Protein AF-A0A356X5P2-F1 (afdb_monomer)

Secondary structure (DSSP, 8-state):
-HHHHHHHHHHHHHHHH--GGGS-HHHHHTT-PPPPPPHHHHHHHHHHHHHHHH----HHHHHHHHHHH-HHHHHHHHS---TT---SS-TT---SS----PPPPSS----S-----------TT-EEEEEEE-GGGSTTSS-EEEEEEE----SS-SEEEEEEEETTEEEEEEEETT-SSEEEEEESS-EE-EEE-----EEEEEE-BSSTT-SEEEETTEEEE-EEEEEEE--TTSPPEEEEEEE-SS-EEEEE--TTS-SPPEEEEEEEGGGS---HHHHHHHHTT--SHHHHHHHHTT--SS-EEE-

Radius of gyration: 23.92 Å; Cα contacts (8 Å, |Δi|>4): 454; chains: 1; bounding box: 67×35×61 Å

Foldseek 3Di:
DVLLVVVLVVVVVVLVPDDPVRDDVVCVVVVHGDDRDHSVVLVVVVLVVQCVQAVDDCALLLLLVCLVVNPVVCCVPPVDDDPPDQDPQGPPDDDPDDDPDDDDDPDDDHDPANPDNDDDDDDPFAWWDKDKDQLVPDPNSHIDIDIGGTDDQDVVGQWDWDWDDDVLFTWTDTDGVSASFHPFTDDPADGKYKIRPSDNFKDKDWWDAPDPVSQWTDDPNDTDGKDKDWDFADDVPDDTDTDIWIADPQGTKDWDAHPVNDDDIIIIGMRGQSPDDADLSQLRVLRRNDNDVVSNVVSCVRGRDDDIDMD

pLDDT: mean 89.68, std 9.43, range [49.09, 98.56]

Solvent-accessible surface area (backbone atoms only — not comparable to full-atom values): 18970 Å² total; per-residue (Å²): 110,69,67,44,50,52,47,21,50,54,54,36,51,56,58,72,71,53,50,84,87,67,51,59,65,64,38,64,76,68,72,50,74,94,70,82,55,49,54,65,58,35,54,50,50,50,50,49,49,16,47,74,61,37,63,66,75,56,63,72,50,50,46,23,42,30,72,73,64,33,62,71,48,45,53,65,72,72,68,63,75,62,91,86,66,78,56,96,71,51,92,83,66,83,72,96,66,84,81,90,74,80,84,74,75,98,64,82,84,75,70,95,74,55,92,64,73,71,83,84,80,84,76,80,78,65,54,56,49,71,51,74,42,59,18,93,79,37,96,83,56,50,66,48,77,51,63,49,71,39,65,80,90,51,87,72,60,67,68,43,78,50,73,50,78,54,97,89,35,52,27,40,33,29,20,43,88,70,51,91,37,47,70,33,36,35,41,96,67,40,67,43,30,60,34,76,62,67,56,85,52,53,47,79,42,84,52,48,55,80,53,95,82,55,53,30,33,63,53,92,96,38,77,42,74,44,48,79,45,79,43,83,45,82,43,92,96,55,72,69,45,78,45,75,46,37,30,52,97,62,25,52,48,47,81,46,72,47,96,81,77,68,75,79,78,42,34,33,23,44,30,43,59,77,77,51,88,65,43,43,67,55,16,30,48,33,58,45,58,33,68,53,70,68,46,43,59,61,17,53,71,38,51,65,58,44,64,60,46,76,82

Structure (mmCIF, N/CA/C/O backbone):
data_AF-A0A356X5P2-F1
#
_entry.id   AF-A0A356X5P2-F1
#
loop_
_atom_site.group_PDB
_atom_site.id
_atom_site.type_symbol
_atom_site.label_atom_id
_atom_site.label_alt_id
_atom_site.label_comp_id
_atom_site.label_asym_id
_atom_site.label_entity_id
_atom_site.label_seq_id
_atom_site.pdbx_PDB_ins_code
_atom_site.Cartn_x
_atom_site.Cartn_y
_atom_site.Cartn_z
_atom_site.occupancy
_atom_site.B_iso_or_equiv
_atom_site.auth_seq_id
_atom_site.auth_comp_id
_atom_site.auth_asym_id
_atom_site.auth_atom_id
_atom_site.pdbx_PDB_model_num
ATOM 1 N N . SER A 1 1 ? 1.356 14.851 11.787 1.00 64.50 1 SER A N 1
ATOM 2 C CA . SER A 1 1 ? 2.597 14.342 12.413 1.00 64.50 1 SER A CA 1
ATOM 3 C C . SER A 1 1 ? 2.388 13.834 13.841 1.00 64.50 1 SER A C 1
ATOM 5 O O . SER A 1 1 ? 2.900 12.768 14.148 1.00 64.50 1 SER A O 1
ATOM 7 N N . GLY A 1 2 ? 1.609 14.514 14.698 1.00 89.88 2 GLY A N 1
ATOM 8 C CA . GLY A 1 2 ? 1.522 14.190 16.136 1.00 89.88 2 GLY A CA 1
ATOM 9 C C . GLY A 1 2 ? 1.217 12.728 16.514 1.00 89.88 2 GLY A C 1
ATOM 10 O O . GLY A 1 2 ? 1.852 12.206 17.426 1.00 89.88 2 GLY A O 1
ATOM 11 N N . ILE A 1 3 ? 0.313 12.037 15.806 1.00 91.19 3 ILE A N 1
ATOM 12 C CA . ILE A 1 3 ? -0.002 10.624 16.100 1.00 91.19 3 ILE A CA 1
ATOM 13 C C . ILE A 1 3 ? 1.178 9.680 15.819 1.00 91.19 3 ILE A C 1
ATOM 15 O O . ILE A 1 3 ? 1.457 8.790 16.617 1.00 91.19 3 ILE A O 1
ATOM 19 N N . LEU A 1 4 ? 1.917 9.911 14.730 1.00 94.75 4 LEU A N 1
ATOM 20 C CA . LEU A 1 4 ? 3.093 9.115 14.372 1.00 94.75 4 LEU A CA 1
ATOM 21 C C . LEU A 1 4 ? 4.225 9.297 15.383 1.00 94.75 4 LEU A C 1
ATOM 23 O O . LEU A 1 4 ? 4.885 8.333 15.767 1.00 94.75 4 LEU A O 1
ATOM 27 N N . GLU A 1 5 ? 4.433 10.532 15.840 1.00 96.44 5 GLU A N 1
ATOM 28 C CA . GLU A 1 5 ? 5.414 10.833 16.881 1.00 96.44 5 GLU A CA 1
ATOM 29 C C . GLU A 1 5 ? 5.038 10.177 18.212 1.00 96.44 5 GLU A C 1
ATOM 31 O O . GLU A 1 5 ? 5.901 9.612 18.880 1.00 96.44 5 GLU A O 1
ATOM 36 N N . ALA A 1 6 ? 3.760 10.228 18.602 1.00 95.69 6 ALA A N 1
ATOM 37 C CA . ALA A 1 6 ? 3.276 9.598 19.828 1.00 95.69 6 ALA A CA 1
ATOM 38 C C . ALA A 1 6 ? 3.421 8.069 19.782 1.00 95.69 6 ALA A C 1
ATOM 40 O O . ALA A 1 6 ? 3.929 7.478 20.734 1.00 95.69 6 ALA A O 1
ATOM 41 N N . TYR A 1 7 ? 3.056 7.445 18.659 1.00 95.75 7 TYR A N 1
ATOM 42 C CA . TYR A 1 7 ? 3.242 6.011 18.438 1.00 95.75 7 TYR A CA 1
ATOM 43 C C . TYR A 1 7 ? 4.717 5.613 18.534 1.00 95.75 7 TYR A C 1
ATOM 45 O O . TYR A 1 7 ? 5.076 4.726 19.305 1.00 95.75 7 TYR A O 1
ATOM 53 N N . SER A 1 8 ? 5.586 6.345 17.829 1.00 97.62 8 SER A N 1
ATOM 54 C CA . SER A 1 8 ? 7.037 6.129 17.853 1.00 97.62 8 SER A CA 1
ATOM 55 C C . SER A 1 8 ? 7.605 6.243 19.268 1.00 97.62 8 SER A C 1
ATOM 57 O O . SER A 1 8 ? 8.398 5.405 19.684 1.00 97.62 8 SER A O 1
ATOM 59 N N . LYS A 1 9 ? 7.166 7.238 20.052 1.00 98.06 9 LYS A N 1
ATOM 60 C CA . LYS A 1 9 ? 7.560 7.384 21.464 1.00 98.06 9 LYS A CA 1
ATOM 61 C C . LYS A 1 9 ? 7.127 6.188 22.311 1.00 98.06 9 LYS A C 1
ATOM 63 O O . LYS A 1 9 ? 7.921 5.733 23.124 1.00 98.06 9 LYS A O 1
ATOM 68 N N . GLY A 1 10 ? 5.912 5.674 22.115 1.00 97.44 10 GLY A N 1
ATOM 69 C CA . GLY A 1 10 ? 5.426 4.485 22.820 1.00 97.44 10 GLY A CA 1
ATOM 70 C C . GLY A 1 10 ? 6.268 3.244 22.519 1.00 97.44 10 GLY A C 1
ATOM 71 O O . GLY A 1 10 ? 6.748 2.591 23.443 1.00 97.44 10 GLY A O 1
ATOM 72 N N . VAL A 1 11 ? 6.528 2.976 21.234 1.00 97.25 11 VAL A N 1
ATOM 73 C CA . VAL A 1 11 ? 7.393 1.862 20.803 1.00 97.25 11 VAL A CA 1
ATOM 74 C C . VAL A 1 11 ? 8.804 2.019 21.378 1.00 97.25 11 VAL A C 1
ATOM 76 O O . VAL A 1 11 ? 9.354 1.077 21.943 1.00 97.25 11 VAL A O 1
ATOM 79 N N . ASN A 1 12 ? 9.374 3.224 21.306 1.00 98.19 12 ASN A N 1
ATOM 80 C CA . ASN A 1 12 ? 10.719 3.499 21.813 1.00 98.19 12 ASN A CA 1
ATOM 81 C C . ASN A 1 12 ? 10.823 3.429 23.337 1.00 98.19 12 ASN A C 1
ATOM 83 O O . ASN A 1 12 ? 11.876 3.047 23.842 1.00 98.19 12 ASN A O 1
ATOM 87 N N . SER A 1 13 ? 9.751 3.753 24.068 1.00 98.31 13 SER A N 1
ATOM 88 C CA . SER A 1 13 ? 9.691 3.537 25.516 1.00 98.31 13 SER A CA 1
ATOM 89 C C . SER A 1 13 ? 9.878 2.056 25.826 1.00 98.31 13 SER A C 1
ATOM 91 O O . SER A 1 13 ? 10.777 1.708 26.584 1.00 98.31 13 SER A O 1
ATOM 93 N N . TYR A 1 14 ? 9.115 1.185 25.157 1.00 96.88 14 TYR A N 1
ATOM 94 C CA . TYR A 1 14 ? 9.246 -0.260 25.328 1.00 96.88 14 TYR A CA 1
ATOM 95 C C . TYR A 1 14 ? 10.639 -0.767 24.934 1.00 96.88 14 TYR A C 1
ATOM 97 O O . TYR A 1 14 ? 11.265 -1.485 25.704 1.00 96.88 14 TYR A O 1
ATOM 105 N N . ILE A 1 15 ? 11.173 -0.338 23.783 1.00 96.88 15 ILE A N 1
ATOM 106 C CA . ILE A 1 15 ? 12.533 -0.710 23.354 1.00 96.88 15 ILE A CA 1
ATOM 107 C C . ILE A 1 15 ? 13.579 -0.319 24.409 1.00 96.88 15 ILE A C 1
ATOM 109 O O . ILE A 1 15 ? 14.497 -1.095 24.668 1.00 96.88 15 ILE A O 1
ATOM 113 N N . SER A 1 16 ? 13.442 0.853 25.037 1.00 96.81 16 SER A N 1
ATOM 114 C CA . SER A 1 16 ? 14.398 1.343 26.039 1.00 96.81 16 SER A CA 1
ATOM 115 C C . SER A 1 16 ? 14.394 0.556 27.354 1.00 96.81 16 SER A C 1
ATOM 117 O O . SER A 1 16 ? 15.368 0.617 28.103 1.00 96.81 16 SER A O 1
ATOM 119 N N . GLU A 1 17 ? 13.322 -0.191 27.628 1.00 96.75 17 GLU A N 1
ATOM 120 C CA . GLU A 1 17 ? 13.186 -1.044 28.813 1.00 96.75 17 GLU A CA 1
ATOM 121 C C . GLU A 1 17 ? 13.803 -2.437 28.607 1.00 96.75 17 GLU A C 1
ATOM 123 O O . GLU A 1 17 ? 14.059 -3.144 29.583 1.00 96.75 17 GLU A O 1
ATOM 128 N N . LEU A 1 18 ? 14.070 -2.838 27.358 1.00 96.38 18 LEU A N 1
ATOM 129 C CA . LEU A 1 18 ? 14.581 -4.167 27.032 1.00 96.38 18 LEU A CA 1
ATOM 130 C C . LEU A 1 18 ? 16.075 -4.303 27.346 1.00 96.38 18 LEU A C 1
ATOM 132 O O . LEU A 1 18 ? 16.915 -3.562 26.827 1.00 96.38 18 LEU A O 1
ATOM 136 N N . SER A 1 19 ? 16.432 -5.343 28.098 1.00 95.56 19 SER A N 1
ATOM 137 C CA . SER A 1 19 ? 17.803 -5.850 28.128 1.00 95.56 19 SER A CA 1
ATOM 138 C C . SER A 1 19 ? 18.042 -6.842 26.982 1.00 95.56 19 SER A C 1
ATOM 140 O O . SER A 1 19 ? 17.104 -7.396 26.411 1.00 95.56 19 SER A O 1
ATOM 142 N N . VAL A 1 20 ? 19.308 -7.150 26.674 1.00 93.19 20 VAL A N 1
ATOM 143 C CA . VAL A 1 20 ? 19.662 -8.180 25.669 1.00 93.19 20 VAL A CA 1
ATOM 144 C C . VAL A 1 20 ? 19.018 -9.540 25.990 1.00 93.19 20 VAL A C 1
ATOM 146 O O . VAL A 1 20 ? 18.674 -10.306 25.088 1.00 93.19 20 VAL A O 1
ATOM 149 N N . GLY A 1 21 ? 18.815 -9.841 27.279 1.00 95.31 21 GLY A N 1
ATOM 150 C CA . GLY A 1 21 ? 18.115 -11.045 27.725 1.00 95.31 21 GLY A CA 1
ATOM 151 C C . GLY A 1 21 ? 16.646 -11.084 27.292 1.00 95.31 21 GLY A C 1
ATOM 152 O O . GLY A 1 21 ? 16.148 -12.164 26.969 1.00 95.31 21 GLY A O 1
ATOM 153 N N . ASP A 1 22 ? 16.002 -9.922 27.187 1.00 96.38 22 ASP A N 1
ATOM 154 C CA . ASP A 1 22 ? 14.576 -9.760 26.878 1.00 96.38 22 ASP A CA 1
ATOM 155 C C . ASP A 1 22 ? 14.286 -9.708 25.375 1.00 96.38 22 ASP A C 1
ATOM 157 O O . ASP A 1 22 ? 13.130 -9.788 24.963 1.00 96.38 22 ASP A O 1
ATOM 161 N N . TYR A 1 23 ? 15.317 -9.596 24.531 1.00 95.62 23 TYR A N 1
ATOM 162 C CA . TYR A 1 23 ? 15.115 -9.524 23.087 1.00 95.62 23 TYR A CA 1
ATOM 163 C C . TYR A 1 23 ? 14.409 -10.783 22.554 1.00 95.62 23 TYR A C 1
ATOM 165 O O . TYR A 1 23 ? 14.780 -11.903 22.947 1.00 95.62 23 TYR A O 1
ATOM 173 N N . PRO A 1 24 ? 13.442 -10.625 21.625 1.00 92.31 24 PRO A N 1
ATOM 174 C CA . PRO A 1 24 ? 12.895 -11.745 20.870 1.00 92.31 24 PRO A CA 1
ATOM 175 C C . PRO A 1 24 ? 14.005 -12.567 20.208 1.00 92.31 24 PRO A C 1
ATOM 177 O O . PRO A 1 24 ? 15.094 -12.061 19.914 1.00 92.31 24 PRO A O 1
ATOM 180 N N . VAL A 1 25 ? 13.749 -13.859 20.006 1.00 93.50 25 VAL A N 1
ATOM 181 C CA . VAL A 1 25 ? 14.775 -14.809 19.555 1.00 93.50 25 VAL A CA 1
ATOM 182 C C . VAL A 1 25 ? 15.348 -14.434 18.187 1.00 93.50 25 VAL A C 1
ATOM 184 O O . VAL A 1 25 ? 16.532 -14.638 17.942 1.00 93.50 25 VAL A O 1
ATOM 187 N N . GLU A 1 26 ? 14.545 -13.806 17.334 1.00 92.44 26 GLU A N 1
ATOM 188 C CA . GLU A 1 26 ? 14.916 -13.330 16.006 1.00 92.44 26 GLU A CA 1
ATOM 189 C C . GLU A 1 26 ? 16.068 -12.321 16.076 1.00 92.44 26 GLU A C 1
ATOM 191 O O . GLU A 1 26 ? 17.043 -12.466 15.344 1.00 92.44 26 GLU A O 1
ATOM 196 N N . TYR A 1 27 ? 16.021 -11.362 17.009 1.00 94.62 27 TYR A N 1
ATOM 197 C CA . TYR A 1 27 ? 17.100 -10.385 17.217 1.00 94.62 27 TYR A CA 1
ATOM 198 C C . TYR A 1 27 ? 18.399 -11.058 17.673 1.00 94.62 27 TYR A C 1
ATOM 200 O O . TYR A 1 27 ? 19.487 -10.680 17.244 1.00 94.62 27 TYR A O 1
ATOM 208 N N . LYS A 1 28 ? 18.287 -12.098 18.507 1.00 93.88 28 LYS A N 1
ATOM 209 C CA . LYS A 1 28 ? 19.436 -12.869 19.003 1.00 93.88 28 LYS A CA 1
ATOM 210 C C . LYS A 1 28 ? 20.070 -13.721 17.901 1.00 93.88 28 LYS A C 1
ATOM 212 O O . LYS A 1 28 ? 21.289 -13.767 17.806 1.00 93.88 28 LYS A O 1
ATOM 217 N N . ILE A 1 29 ? 19.258 -14.381 17.072 1.00 93.50 29 ILE A N 1
ATOM 218 C CA . ILE A 1 29 ? 19.726 -15.217 15.953 1.00 93.50 29 ILE A CA 1
ATOM 219 C C . ILE A 1 29 ? 20.374 -14.359 14.869 1.00 93.50 29 ILE A C 1
ATOM 221 O O . ILE A 1 29 ? 21.429 -14.715 14.348 1.00 93.50 29 ILE A O 1
ATOM 225 N N . LEU A 1 30 ? 19.738 -13.239 14.525 1.00 91.94 30 LEU A N 1
ATOM 226 C CA . LEU A 1 30 ? 20.225 -12.326 13.498 1.00 91.94 30 LEU A CA 1
ATOM 227 C C . LEU A 1 30 ? 21.384 -11.452 13.986 1.00 91.94 30 LEU A C 1
ATOM 229 O O . LEU A 1 30 ? 21.954 -10.732 13.171 1.00 91.94 30 LEU A O 1
ATOM 233 N N . ASP A 1 31 ? 21.727 -11.515 15.278 1.00 92.00 31 ASP A N 1
ATOM 234 C CA . ASP A 1 31 ? 22.761 -10.696 15.911 1.00 92.00 31 ASP A CA 1
ATOM 235 C C . ASP A 1 31 ? 22.562 -9.208 15.578 1.00 92.00 31 ASP A C 1
ATOM 237 O O . ASP A 1 31 ? 23.403 -8.537 14.971 1.00 92.00 31 ASP A O 1
ATOM 241 N N . ILE A 1 32 ? 21.358 -8.725 15.887 1.00 92.81 32 ILE A N 1
ATOM 242 C CA . ILE A 1 32 ? 20.943 -7.330 15.738 1.00 92.81 32 ILE A CA 1
ATOM 243 C C . ILE A 1 32 ? 20.243 -6.865 17.012 1.00 92.81 32 ILE A C 1
ATOM 245 O O . ILE A 1 32 ? 19.631 -7.646 17.740 1.00 92.81 32 ILE A O 1
ATOM 249 N N . THR A 1 33 ? 20.296 -5.564 17.269 1.00 94.12 33 THR A N 1
ATOM 250 C CA . THR A 1 33 ? 19.556 -4.928 18.362 1.00 94.12 33 THR A CA 1
ATOM 251 C C . THR A 1 33 ? 18.320 -4.217 17.811 1.00 94.12 33 THR A C 1
ATOM 253 O O . THR A 1 33 ? 18.410 -3.661 16.713 1.00 94.12 33 THR A O 1
ATOM 256 N N . PRO A 1 34 ? 17.193 -4.168 18.546 1.00 95.12 34 PRO A N 1
ATOM 257 C CA . PRO A 1 34 ? 16.050 -3.349 18.161 1.00 95.12 34 PRO A CA 1
ATOM 258 C C . PRO A 1 34 ? 16.470 -1.895 17.940 1.00 95.12 34 PRO A C 1
ATOM 260 O O . PRO A 1 34 ? 17.039 -1.253 18.823 1.00 95.12 34 PRO A O 1
ATOM 263 N N . GLU A 1 35 ? 16.221 -1.386 16.740 1.00 94.94 35 GLU A N 1
ATOM 264 C CA . GLU A 1 35 ? 16.484 0.007 16.391 1.00 94.94 35 GLU A CA 1
ATOM 265 C C . GLU A 1 35 ? 15.323 0.913 16.829 1.00 94.94 35 GLU A C 1
ATOM 267 O O . GLU A 1 35 ? 14.173 0.463 16.843 1.00 94.94 35 GLU A O 1
ATOM 272 N N . PRO A 1 36 ? 15.575 2.202 17.133 1.00 96.44 36 PRO A N 1
ATOM 273 C CA . PRO A 1 36 ? 14.505 3.145 17.428 1.00 96.44 36 PRO A CA 1
ATOM 274 C C . PRO A 1 36 ? 13.458 3.182 16.310 1.00 96.44 36 PRO A C 1
ATOM 276 O O . PRO A 1 36 ? 13.786 3.290 15.127 1.00 96.44 36 PRO A O 1
ATOM 279 N N . TRP A 1 37 ? 12.182 3.114 16.673 1.00 97.38 37 TRP A N 1
ATOM 280 C CA . TRP A 1 37 ? 11.075 3.317 15.755 1.00 97.38 37 TRP A CA 1
ATOM 281 C C . TRP A 1 37 ? 10.939 4.800 15.428 1.00 97.38 37 TRP A C 1
ATOM 283 O O . TRP A 1 37 ? 10.658 5.623 16.301 1.00 97.38 37 TRP A O 1
ATOM 293 N N . GLU A 1 38 ? 11.138 5.144 14.162 1.00 97.12 38 GLU A N 1
ATOM 294 C CA . GLU A 1 38 ? 10.954 6.497 13.646 1.00 97.12 38 GLU A CA 1
ATOM 295 C C . GLU A 1 38 ? 9.612 6.602 12.908 1.00 97.12 38 GLU A C 1
ATOM 297 O O . GLU A 1 38 ? 9.191 5.622 12.288 1.00 97.12 38 GLU A O 1
ATOM 302 N N . PRO A 1 39 ? 8.962 7.784 12.873 1.00 95.44 39 PRO A N 1
ATOM 303 C CA . PRO A 1 39 ? 7.707 7.992 12.142 1.00 95.44 39 PRO A CA 1
ATOM 304 C C . PRO A 1 39 ? 7.712 7.476 10.697 1.00 95.44 39 PRO A C 1
ATOM 306 O O . PRO A 1 39 ? 6.696 6.982 10.209 1.00 95.44 39 PRO A O 1
ATOM 309 N N . ILE A 1 40 ? 8.860 7.553 10.017 1.00 94.44 40 ILE A N 1
ATOM 310 C CA . ILE A 1 40 ? 9.018 7.080 8.639 1.00 94.44 40 ILE A CA 1
ATOM 311 C C . ILE A 1 40 ? 8.815 5.562 8.502 1.00 94.44 40 ILE A C 1
ATOM 313 O O . ILE A 1 40 ? 8.335 5.103 7.471 1.00 94.44 40 ILE A O 1
ATOM 317 N N . LYS A 1 41 ? 9.084 4.770 9.548 1.00 95.31 41 LYS A N 1
ATOM 318 C CA . LYS A 1 41 ? 8.917 3.307 9.517 1.00 95.31 41 LYS A CA 1
ATOM 319 C C . LYS A 1 41 ? 7.450 2.893 9.453 1.00 95.31 41 LYS A C 1
ATOM 321 O O . LYS A 1 41 ? 7.124 1.901 8.808 1.00 95.31 41 LYS A O 1
ATOM 326 N N . THR A 1 42 ? 6.549 3.702 10.013 1.00 94.25 42 THR A N 1
ATOM 327 C CA . THR A 1 42 ? 5.104 3.542 9.793 1.00 94.25 42 THR A CA 1
ATOM 328 C C . THR A 1 42 ? 4.722 3.824 8.337 1.00 94.25 42 THR A C 1
ATOM 330 O O . THR A 1 42 ? 3.888 3.118 7.777 1.00 94.25 42 THR A O 1
ATOM 333 N N . ALA A 1 43 ? 5.345 4.808 7.682 1.00 90.69 43 ALA A N 1
ATOM 334 C CA . ALA A 1 43 ? 5.100 5.053 6.259 1.00 90.69 43 ALA A CA 1
ATOM 335 C C . ALA A 1 43 ? 5.635 3.901 5.386 1.00 90.69 43 ALA A C 1
ATOM 337 O O . ALA A 1 43 ? 4.953 3.457 4.463 1.00 90.69 43 ALA A O 1
ATOM 338 N N . TYR A 1 44 ? 6.812 3.356 5.714 1.00 92.31 44 TYR A N 1
ATOM 339 C CA . TYR A 1 44 ? 7.354 2.172 5.039 1.00 92.31 44 TYR A CA 1
ATOM 340 C C . TYR A 1 44 ? 6.469 0.938 5.205 1.00 92.31 44 TYR A C 1
ATOM 342 O O . TYR A 1 44 ? 6.306 0.187 4.246 1.00 92.31 44 TYR A O 1
ATOM 350 N N . LEU A 1 45 ? 5.844 0.750 6.371 1.00 91.56 45 LEU A N 1
ATOM 351 C CA . LEU A 1 45 ? 4.860 -0.313 6.575 1.00 91.56 45 LEU A CA 1
ATOM 352 C C . LEU A 1 45 ? 3.704 -0.210 5.570 1.00 91.56 45 LEU A C 1
ATOM 354 O O . LEU A 1 45 ? 3.349 -1.209 4.947 1.00 91.56 45 LEU A O 1
ATOM 358 N N . LEU A 1 46 ? 3.144 0.986 5.373 1.00 88.38 46 LEU A N 1
ATOM 359 C CA . LEU A 1 46 ? 2.047 1.195 4.423 1.00 88.38 46 LEU A CA 1
ATOM 360 C C . LEU A 1 46 ? 2.499 0.997 2.971 1.00 88.38 46 LEU A C 1
ATOM 362 O O . LEU A 1 46 ? 1.789 0.368 2.192 1.00 88.38 46 LEU A O 1
ATOM 366 N N . LYS A 1 47 ? 3.724 1.404 2.618 1.00 91.12 47 LYS A N 1
ATOM 367 C CA . LYS A 1 47 ? 4.303 1.069 1.306 1.00 91.12 47 LYS A CA 1
ATOM 368 C C . LYS A 1 47 ? 4.535 -0.433 1.134 1.00 91.12 47 LYS A C 1
ATOM 370 O O . LYS A 1 47 ? 4.314 -0.968 0.049 1.00 91.12 47 LYS A O 1
ATOM 375 N N . ASN A 1 48 ? 4.906 -1.147 2.195 1.00 90.75 48 ASN A N 1
ATOM 376 C CA . ASN A 1 48 ? 4.994 -2.604 2.159 1.00 90.75 48 ASN A CA 1
ATOM 377 C C . ASN A 1 48 ? 3.609 -3.262 2.017 1.00 90.75 48 ASN A C 1
ATOM 379 O O . ASN A 1 48 ? 3.499 -4.272 1.325 1.00 90.75 48 ASN A O 1
ATOM 383 N N . MET A 1 49 ? 2.550 -2.680 2.589 1.00 90.31 49 MET A N 1
ATOM 384 C CA . MET A 1 49 ? 1.170 -3.106 2.325 1.00 90.31 49 MET A CA 1
ATOM 385 C C . MET A 1 49 ? 0.825 -2.948 0.836 1.00 90.31 49 MET A C 1
ATOM 387 O O . MET A 1 49 ? 0.323 -3.897 0.234 1.00 90.31 49 MET A O 1
ATOM 391 N N . THR A 1 50 ? 1.170 -1.817 0.207 1.00 91.75 50 THR A N 1
ATOM 392 C CA . THR A 1 50 ? 1.017 -1.650 -1.249 1.00 91.75 50 THR A CA 1
ATOM 393 C C . THR A 1 50 ? 1.803 -2.706 -2.021 1.00 91.75 50 THR A C 1
ATOM 395 O O . THR A 1 50 ? 1.253 -3.345 -2.912 1.00 91.75 50 THR A O 1
ATOM 398 N N . ARG A 1 51 ? 3.060 -2.970 -1.643 1.00 91.25 51 ARG A N 1
ATOM 399 C CA . ARG A 1 51 ? 3.874 -4.034 -2.252 1.00 91.25 51 ARG A CA 1
ATOM 400 C C . ARG A 1 51 ? 3.224 -5.405 -2.166 1.00 91.25 51 ARG A C 1
ATOM 402 O O . ARG A 1 51 ? 3.235 -6.149 -3.140 1.00 91.25 51 ARG A O 1
ATOM 409 N N . MET A 1 52 ? 2.655 -5.743 -1.017 1.00 88.00 52 MET A N 1
ATOM 410 C CA . MET A 1 52 ? 2.029 -7.042 -0.799 1.00 88.00 52 MET A CA 1
ATOM 411 C C . MET A 1 52 ? 0.751 -7.225 -1.629 1.00 88.00 52 MET A C 1
ATOM 413 O O . MET A 1 52 ? 0.499 -8.324 -2.122 1.00 88.00 52 MET A O 1
ATOM 417 N N . LEU A 1 53 ? -0.051 -6.167 -1.772 1.00 88.56 53 LEU A N 1
ATOM 418 C CA . LEU A 1 53 ? -1.405 -6.246 -2.332 1.00 88.56 53 LEU A CA 1
ATOM 419 C C . LEU A 1 53 ? -1.504 -5.822 -3.802 1.00 88.56 53 LEU A C 1
ATOM 421 O O . LEU A 1 53 ? -2.415 -6.273 -4.491 1.00 88.56 53 LEU A O 1
ATOM 425 N N . ALA A 1 54 ? -0.562 -5.003 -4.272 1.00 90.81 54 ALA A N 1
ATOM 426 C CA . ALA A 1 54 ? -0.518 -4.426 -5.615 1.00 90.81 54 ALA A CA 1
ATOM 427 C C . ALA A 1 54 ? 0.835 -4.643 -6.323 1.00 90.81 54 ALA A C 1
ATOM 429 O O . ALA A 1 54 ? 1.114 -4.000 -7.327 1.00 90.81 54 ALA A O 1
ATOM 430 N N . GLY A 1 55 ? 1.708 -5.507 -5.790 1.00 88.56 55 GLY A N 1
ATOM 431 C CA . GLY A 1 55 ? 3.013 -5.828 -6.385 1.00 88.56 55 GLY A CA 1
ATOM 432 C C . GLY A 1 55 ? 3.006 -7.028 -7.335 1.00 88.56 55 GLY A C 1
ATOM 433 O O . GLY A 1 55 ? 4.068 -7.549 -7.663 1.00 88.56 55 GLY A O 1
ATOM 434 N N . ARG A 1 56 ? 1.825 -7.534 -7.703 1.00 83.50 56 ARG A N 1
ATOM 435 C CA . ARG A 1 56 ? 1.662 -8.679 -8.607 1.00 83.50 56 ARG A CA 1
ATOM 436 C C . ARG A 1 56 ? 1.308 -8.150 -9.986 1.00 83.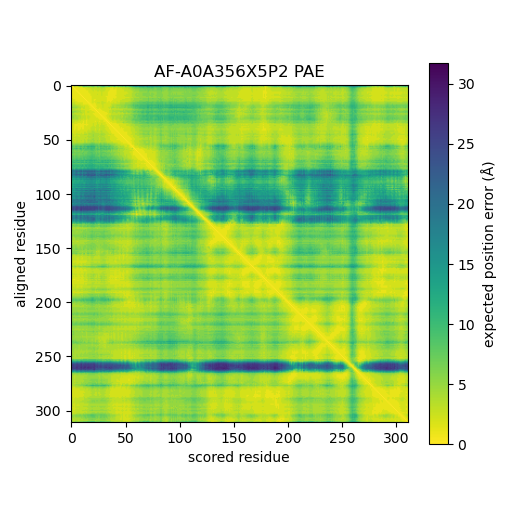50 56 ARG A C 1
ATOM 438 O O . ARG A 1 56 ? 0.407 -7.331 -10.082 1.00 83.50 56 ARG A O 1
ATOM 445 N N . HIS A 1 57 ? 1.970 -8.667 -11.009 1.00 83.56 57 HIS A N 1
ATOM 446 C CA . HIS A 1 57 ? 1.742 -8.293 -12.399 1.00 83.56 57 HIS A CA 1
ATOM 447 C C . HIS A 1 57 ? 1.802 -9.540 -13.282 1.00 83.56 57 HIS A C 1
ATOM 449 O O . HIS A 1 57 ? 2.421 -10.546 -12.919 1.00 83.56 57 HIS A O 1
ATOM 455 N N . ASN A 1 58 ? 1.176 -9.472 -14.453 1.00 82.81 58 ASN A N 1
ATOM 456 C CA . ASN A 1 58 ? 1.256 -10.520 -15.468 1.00 82.81 58 ASN A CA 1
ATOM 457 C C . ASN A 1 58 ? 1.664 -9.959 -16.838 1.00 82.81 58 ASN A C 1
ATOM 459 O O . ASN A 1 58 ? 1.585 -10.693 -17.815 1.00 82.81 58 ASN A O 1
ATOM 463 N N . ASP A 1 59 ? 2.112 -8.708 -16.934 1.00 81.81 59 ASP A N 1
ATOM 464 C CA . ASP A 1 59 ? 2.225 -7.957 -18.194 1.00 81.81 59 ASP A CA 1
ATOM 465 C C . ASP A 1 59 ? 3.131 -8.645 -19.205 1.00 81.81 59 ASP A C 1
ATOM 467 O O . ASP A 1 59 ? 2.705 -8.947 -20.316 1.00 81.81 59 ASP A O 1
ATOM 471 N N . VAL A 1 60 ? 4.366 -8.968 -18.802 1.00 79.00 60 VAL A N 1
ATOM 472 C CA . VAL A 1 60 ? 5.347 -9.642 -19.667 1.00 79.00 60 VAL A CA 1
ATOM 473 C C . VAL A 1 60 ? 4.811 -11.001 -20.113 1.00 79.00 60 VAL A C 1
ATOM 475 O O . VAL A 1 60 ? 4.868 -11.358 -21.287 1.00 79.00 60 VAL A O 1
ATOM 478 N N . ARG A 1 61 ? 4.206 -11.751 -19.188 1.00 82.88 61 ARG A N 1
ATOM 479 C CA . ARG A 1 61 ? 3.639 -13.069 -19.479 1.00 82.88 61 ARG A CA 1
ATOM 480 C C . ARG A 1 61 ? 2.438 -12.990 -20.416 1.00 82.88 61 ARG A C 1
ATOM 482 O O . ARG A 1 61 ? 2.315 -13.815 -21.318 1.00 82.88 61 ARG A O 1
ATOM 489 N N . THR A 1 62 ? 1.559 -12.019 -20.202 1.00 84.94 62 THR A N 1
ATOM 490 C CA . THR A 1 62 ? 0.357 -11.784 -21.008 1.00 84.94 62 THR A CA 1
ATOM 491 C C . THR A 1 62 ? 0.758 -11.292 -22.392 1.00 84.94 62 THR A C 1
ATOM 493 O O . THR A 1 62 ? 0.234 -11.806 -23.371 1.00 84.94 62 THR A O 1
ATOM 496 N N . SER A 1 63 ? 1.765 -10.420 -22.493 1.00 84.19 63 SER A N 1
ATOM 497 C CA . SER A 1 63 ? 2.339 -9.953 -23.762 1.00 84.19 63 SER A CA 1
ATOM 498 C C . SER A 1 63 ? 2.945 -11.107 -24.568 1.00 84.19 63 SER A C 1
ATOM 500 O O . SER A 1 63 ? 2.617 -11.271 -25.741 1.00 84.19 63 SER A O 1
ATOM 502 N N . ASN A 1 64 ? 3.741 -11.979 -23.936 1.00 83.44 64 ASN A N 1
ATOM 503 C CA . ASN A 1 64 ? 4.296 -13.170 -24.593 1.00 83.44 64 ASN A CA 1
ATOM 504 C C . ASN A 1 64 ? 3.195 -14.157 -25.018 1.00 83.44 64 ASN A C 1
ATOM 506 O O . ASN A 1 64 ? 3.229 -14.701 -26.121 1.00 83.44 64 ASN A O 1
ATOM 510 N N . THR A 1 65 ? 2.190 -14.365 -24.160 1.00 86.62 65 THR A N 1
ATOM 511 C CA . THR A 1 65 ? 1.027 -15.222 -24.454 1.00 86.62 65 THR A CA 1
ATOM 512 C C . THR A 1 65 ? 0.236 -14.675 -25.641 1.00 86.62 65 THR A C 1
ATOM 514 O O . THR A 1 65 ? -0.113 -15.432 -26.544 1.00 86.62 65 THR A O 1
ATOM 517 N N . MET A 1 66 ? -0.007 -13.364 -25.671 1.00 87.06 66 MET A N 1
ATOM 518 C CA . MET A 1 66 ? -0.708 -12.674 -26.749 1.00 87.06 66 MET A CA 1
ATOM 519 C C . MET A 1 66 ? 0.065 -12.752 -28.064 1.00 87.06 66 MET A C 1
ATOM 521 O O . MET A 1 66 ? -0.529 -13.044 -29.097 1.00 87.06 66 MET A O 1
ATOM 525 N N . GLN A 1 67 ? 1.387 -12.559 -28.041 1.00 85.19 67 GLN A N 1
ATOM 526 C CA . GLN A 1 67 ? 2.209 -12.676 -29.246 1.00 85.19 67 GLN A CA 1
ATOM 527 C C . GLN A 1 67 ? 2.192 -14.098 -29.820 1.00 85.19 67 GLN A C 1
ATOM 529 O O . GLN A 1 67 ? 2.180 -14.265 -31.039 1.00 85.19 67 GLN A O 1
ATOM 534 N N . TYR A 1 68 ? 2.187 -15.123 -28.964 1.00 86.75 68 TYR A N 1
ATOM 535 C CA . TYR A 1 68 ? 2.214 -16.514 -29.412 1.00 86.75 68 TYR A CA 1
ATOM 536 C C . TYR A 1 68 ? 0.841 -17.045 -29.848 1.00 86.75 68 TYR A C 1
ATOM 538 O O . TYR A 1 68 ? 0.736 -17.708 -30.879 1.00 86.75 68 TYR A O 1
ATOM 546 N N . PHE A 1 69 ? -0.215 -16.783 -29.069 1.00 88.50 69 PHE A N 1
ATOM 547 C CA . PHE A 1 69 ? -1.556 -17.336 -29.307 1.00 88.50 69 PHE A CA 1
ATOM 548 C C . PHE A 1 69 ? -2.517 -16.381 -30.026 1.00 88.50 69 PHE A C 1
ATOM 550 O O . PHE A 1 69 ? -3.568 -16.825 -30.491 1.00 88.50 69 PHE A O 1
ATOM 557 N N . GLY A 1 70 ? -2.165 -15.101 -30.144 1.00 88.56 70 GLY A N 1
ATOM 558 C CA . GLY A 1 70 ? -3.007 -14.052 -30.712 1.00 88.56 70 GLY A CA 1
ATOM 559 C C . GLY A 1 70 ? -3.946 -13.398 -29.694 1.00 88.56 70 GLY A C 1
ATOM 560 O O . GLY A 1 70 ? -4.247 -13.948 -28.633 1.00 88.56 70 GLY A O 1
ATOM 561 N N . GLU A 1 71 ? -4.436 -12.212 -30.052 1.00 87.31 71 GLU A N 1
ATOM 562 C CA . GLU A 1 71 ? -5.365 -11.399 -29.252 1.00 87.31 71 GLU A CA 1
ATOM 563 C C . GLU A 1 71 ? -6.669 -12.147 -28.928 1.00 87.31 71 GLU A C 1
ATOM 565 O O . GLU A 1 71 ? -7.083 -12.191 -27.770 1.00 87.31 71 GLU A O 1
ATOM 570 N N . ASP A 1 72 ? -7.247 -12.852 -29.910 1.00 89.69 72 ASP A N 1
ATOM 571 C CA . ASP A 1 72 ? -8.469 -13.655 -29.742 1.00 89.69 72 ASP A CA 1
ATOM 572 C C . ASP A 1 72 ? -8.363 -14.685 -28.605 1.00 89.69 72 ASP A C 1
ATOM 574 O O . ASP A 1 72 ? -9.356 -15.012 -27.948 1.00 89.69 72 ASP A O 1
ATOM 578 N N . PHE A 1 73 ? -7.166 -15.238 -28.371 1.00 89.81 73 PHE A N 1
ATOM 579 C CA . PHE A 1 73 ? -6.943 -16.185 -27.283 1.00 89.81 73 PHE A CA 1
ATOM 580 C C . PHE A 1 73 ? -7.024 -15.489 -25.924 1.00 89.81 73 PHE A C 1
ATOM 582 O O . PHE A 1 73 ? -7.691 -15.991 -25.016 1.00 89.81 73 PHE A O 1
ATOM 589 N N . VAL A 1 74 ? -6.368 -14.336 -25.786 1.00 87.81 74 VAL A N 1
ATOM 590 C CA . VAL A 1 74 ? -6.377 -13.556 -24.544 1.00 87.81 74 VAL A CA 1
ATOM 591 C C . VAL A 1 74 ? -7.796 -13.084 -24.244 1.00 87.81 74 VAL A C 1
ATOM 593 O O . VAL A 1 74 ? -8.303 -13.368 -23.162 1.00 87.81 74 VAL A O 1
ATOM 596 N N . GLU A 1 75 ? -8.489 -12.503 -25.221 1.00 86.19 75 GLU A N 1
ATOM 597 C CA . GLU A 1 75 ? -9.876 -12.056 -25.057 1.00 86.19 75 GLU A CA 1
ATOM 598 C C . GLU A 1 75 ? -10.794 -13.216 -24.635 1.00 86.19 75 GLU A C 1
ATOM 600 O O . GLU A 1 75 ? -11.579 -13.137 -23.693 1.00 86.19 75 GLU A O 1
ATOM 605 N N . LYS A 1 76 ? -10.649 -14.388 -25.255 1.00 86.62 76 LYS A N 1
ATOM 606 C CA . LYS A 1 76 ? -11.508 -15.527 -24.922 1.00 86.62 76 LYS A CA 1
ATOM 607 C C . LYS A 1 76 ? -11.307 -16.069 -23.502 1.00 86.62 76 LYS A C 1
ATOM 609 O O . LYS A 1 76 ? -12.279 -16.545 -22.904 1.00 86.62 76 LYS A O 1
ATOM 614 N N . TYR A 1 77 ? -10.073 -16.083 -22.995 1.00 85.06 77 TYR A N 1
ATOM 615 C CA . TYR A 1 77 ? -9.728 -16.800 -21.759 1.00 85.06 77 TYR A CA 1
ATOM 616 C C . TYR A 1 77 ? -9.405 -15.900 -20.561 1.00 85.06 77 TYR A C 1
ATOM 618 O O . TYR A 1 77 ? -9.506 -16.378 -19.434 1.00 85.06 77 TYR A O 1
ATOM 626 N N . PHE A 1 78 ? -9.054 -14.631 -20.776 1.00 82.38 78 PHE A N 1
ATOM 627 C CA . PHE A 1 78 ? -8.612 -13.715 -19.718 1.00 82.38 78 PHE A CA 1
ATOM 628 C C . PHE A 1 78 ? -9.662 -12.652 -19.386 1.00 82.38 78 PHE A C 1
ATOM 630 O O . PHE A 1 78 ? -9.750 -12.244 -18.231 1.00 82.38 78 PHE A O 1
ATOM 637 N N . THR A 1 79 ? -10.492 -12.234 -20.348 1.00 78.12 79 THR A N 1
ATOM 638 C CA . THR A 1 79 ? -11.491 -11.168 -20.130 1.00 78.12 79 THR A CA 1
ATOM 639 C C . THR A 1 79 ? -12.907 -11.703 -19.893 1.00 78.12 79 THR A C 1
ATOM 641 O O . THR A 1 79 ? -13.784 -10.972 -19.419 1.00 78.12 79 THR A O 1
ATOM 644 N N . ARG A 1 80 ? -13.160 -12.996 -20.156 1.00 75.31 80 ARG A N 1
ATOM 645 C CA . ARG A 1 80 ? -14.490 -13.597 -19.976 1.00 75.31 80 ARG A CA 1
ATOM 646 C C . ARG A 1 80 ? -14.913 -13.595 -18.504 1.00 75.31 80 ARG A C 1
ATOM 648 O O . ARG A 1 80 ? -14.409 -14.365 -17.687 1.00 75.31 80 ARG A O 1
ATOM 655 N N . LYS A 1 81 ? -15.943 -12.809 -18.191 1.00 71.75 81 LYS A N 1
ATOM 656 C CA . LYS A 1 81 ? -16.619 -12.842 -16.888 1.00 71.75 81 LYS A CA 1
ATOM 657 C C . LYS A 1 81 ? -17.488 -14.107 -16.767 1.00 71.75 81 LYS A C 1
ATOM 659 O O . LYS A 1 81 ? -18.221 -14.422 -17.709 1.00 71.75 81 LYS A O 1
ATOM 664 N N . PRO A 1 82 ? -17.433 -14.845 -15.642 1.00 74.31 82 PRO A N 1
ATOM 665 C CA . PRO A 1 82 ? -18.324 -15.980 -15.415 1.00 74.31 82 PRO A CA 1
ATOM 666 C C . PRO A 1 82 ? -19.797 -15.549 -15.430 1.00 74.31 82 PRO A C 1
ATOM 668 O O . PRO A 1 82 ? -20.144 -14.531 -14.843 1.00 74.31 82 PRO A O 1
ATOM 671 N N . GLU A 1 83 ? -20.672 -16.354 -16.037 1.00 76.88 83 GLU A N 1
ATOM 672 C CA . GLU A 1 83 ? -22.113 -16.048 -16.167 1.00 76.88 83 GLU A CA 1
ATOM 673 C C . GLU A 1 83 ? -22.844 -15.935 -14.819 1.00 76.88 83 GLU A C 1
ATOM 675 O O . GLU A 1 83 ? -23.871 -15.274 -14.728 1.00 76.88 83 GLU A O 1
ATOM 680 N N . LEU A 1 84 ? -22.312 -16.567 -13.769 1.00 79.25 84 LEU A N 1
ATOM 681 C CA . LEU A 1 84 ? -22.873 -16.535 -12.415 1.00 79.25 84 LEU A CA 1
ATOM 682 C C . LEU A 1 84 ? -22.354 -15.364 -11.563 1.00 79.25 84 LEU A C 1
ATOM 684 O O . LEU A 1 84 ? -22.694 -15.287 -10.385 1.00 79.25 84 LEU A O 1
ATOM 688 N N . ASN A 1 85 ? -21.505 -14.493 -12.115 1.00 77.75 85 ASN A N 1
ATOM 689 C CA . ASN A 1 85 ? -20.961 -13.356 -11.383 1.00 77.75 85 ASN A CA 1
ATOM 690 C C . ASN A 1 85 ? -21.874 -12.133 -11.563 1.00 77.75 85 ASN A C 1
ATOM 692 O O . ASN A 1 85 ? -21.907 -11.542 -12.642 1.00 77.75 85 ASN A O 1
ATOM 696 N N . ASP A 1 86 ? -22.616 -11.775 -10.514 1.00 78.69 86 ASP A N 1
ATOM 697 C CA . ASP A 1 86 ? -23.439 -10.563 -10.471 1.00 78.69 86 ASP A CA 1
ATOM 698 C C . ASP A 1 86 ? -22.631 -9.443 -9.788 1.00 78.69 86 ASP A C 1
ATOM 700 O O . ASP A 1 86 ? -22.316 -9.561 -8.598 1.00 78.69 86 ASP A O 1
ATOM 704 N N . PRO A 1 87 ? -22.197 -8.400 -10.519 1.00 80.31 87 PRO A N 1
ATOM 705 C CA . PRO A 1 87 ? -21.373 -7.345 -9.943 1.00 80.31 87 PRO A CA 1
ATOM 706 C C . PRO A 1 87 ? -22.149 -6.534 -8.897 1.00 80.31 87 PRO A C 1
ATOM 708 O O . PRO A 1 87 ? -23.354 -6.329 -9.011 1.00 80.31 87 PRO A O 1
ATOM 711 N N . ILE A 1 88 ? -21.426 -5.985 -7.912 1.00 77.31 88 ILE A N 1
ATOM 712 C CA . ILE A 1 88 ? -22.005 -5.130 -6.855 1.00 77.31 88 ILE A CA 1
ATOM 713 C C . ILE A 1 88 ? -22.786 -3.956 -7.456 1.00 77.31 88 ILE A C 1
ATOM 715 O O . ILE A 1 88 ? -23.862 -3.612 -6.968 1.00 77.31 88 ILE A O 1
ATOM 719 N N . ILE A 1 89 ? -22.242 -3.348 -8.514 1.00 81.75 89 ILE A N 1
ATOM 720 C CA . ILE A 1 89 ? -22.948 -2.363 -9.329 1.00 81.75 89 ILE A CA 1
ATOM 721 C C . ILE A 1 89 ? -23.566 -3.115 -10.510 1.00 81.75 89 ILE A C 1
ATOM 723 O O . ILE A 1 89 ? -22.816 -3.545 -11.393 1.00 81.75 89 ILE A O 1
ATOM 727 N N . PRO A 1 90 ? -24.902 -3.270 -10.558 1.00 83.75 90 PRO A N 1
ATOM 728 C CA . PRO A 1 90 ? -25.549 -4.020 -11.620 1.00 83.75 90 PRO A CA 1
ATOM 729 C C . PRO A 1 90 ? -25.267 -3.398 -12.996 1.00 83.75 90 PRO A C 1
ATOM 731 O O . PRO A 1 90 ? -25.248 -2.168 -13.105 1.00 83.75 90 PRO A O 1
ATOM 734 N N . PRO A 1 91 ? -25.161 -4.198 -14.076 1.00 82.00 91 PRO A N 1
ATOM 735 C CA . PRO A 1 91 ? -24.967 -3.684 -15.438 1.00 82.00 91 PRO A CA 1
ATOM 736 C C . PRO A 1 91 ? -26.085 -2.745 -15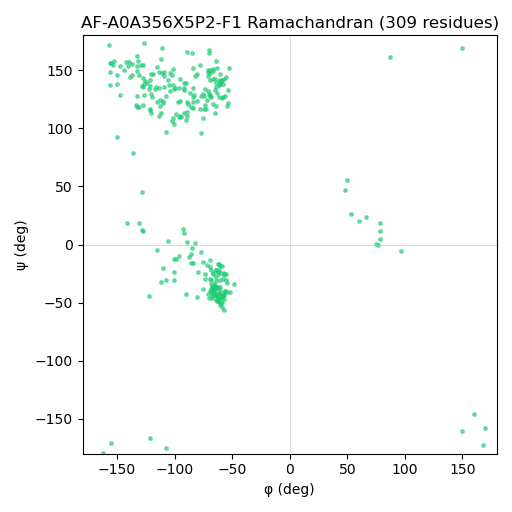.908 1.00 82.00 91 PRO A C 1
ATOM 738 O O . PRO A 1 91 ? -25.907 -1.988 -16.852 1.00 82.00 91 PRO A O 1
ATOM 741 N N . SER A 1 92 ? -27.244 -2.797 -15.249 1.00 86.81 92 SER A N 1
ATOM 742 C CA . SER A 1 92 ? -28.391 -1.929 -15.506 1.00 86.81 92 SER A CA 1
ATOM 743 C C . SER A 1 92 ? -28.300 -0.553 -14.836 1.00 86.81 92 SER A C 1
ATOM 745 O O . SER A 1 92 ? -29.264 0.206 -14.909 1.00 86.81 92 SER A O 1
ATOM 747 N N . ARG A 1 93 ? -27.217 -0.236 -14.111 1.00 88.88 93 ARG A N 1
ATOM 748 C CA . ARG A 1 93 ? -27.042 1.077 -13.484 1.00 88.88 93 ARG A CA 1
ATOM 749 C C . ARG A 1 93 ? -26.876 2.149 -14.562 1.00 88.88 93 ARG A C 1
ATOM 751 O O . ARG A 1 93 ? -25.921 2.114 -15.329 1.00 88.88 93 ARG A O 1
ATOM 758 N N . GLU A 1 94 ? -27.773 3.129 -14.558 1.00 91.00 94 GLU A N 1
ATOM 759 C CA . GLU A 1 94 ? -27.613 4.354 -15.340 1.00 91.00 94 GLU A CA 1
ATOM 760 C C . GLU A 1 94 ? -26.748 5.356 -14.563 1.00 91.00 94 GLU A C 1
ATOM 762 O O . GLU A 1 94 ? -26.926 5.551 -13.353 1.00 91.00 94 GLU A O 1
ATOM 767 N N . TRP A 1 95 ? -25.789 5.959 -15.261 1.00 88.12 95 TRP A N 1
ATOM 768 C CA . TRP A 1 95 ? -24.907 6.997 -14.739 1.00 88.12 95 TRP A CA 1
ATOM 769 C C . TRP A 1 95 ? -25.333 8.350 -15.300 1.00 88.12 95 TRP A C 1
ATOM 771 O O . TRP A 1 95 ? -25.723 8.456 -16.459 1.00 88.12 95 TRP A O 1
ATOM 781 N N . ASP A 1 96 ? -25.259 9.382 -14.470 1.00 92.25 96 ASP A N 1
ATOM 782 C CA . ASP A 1 96 ? -25.573 10.771 -14.810 1.00 92.25 96 ASP A CA 1
ATOM 783 C C . ASP A 1 96 ? -24.339 11.565 -15.270 1.00 92.25 96 ASP A C 1
ATOM 785 O O . ASP A 1 96 ? -24.391 12.789 -15.393 1.00 92.25 96 ASP A O 1
ATOM 789 N N . PHE A 1 97 ? -23.240 10.866 -15.559 1.00 90.44 97 PHE A N 1
ATOM 790 C CA . PHE A 1 97 ? -22.013 11.426 -16.107 1.00 90.44 97 PHE A CA 1
ATOM 791 C C . PHE A 1 97 ? -21.553 10.650 -17.344 1.00 90.44 97 PHE A C 1
ATOM 793 O O . PHE A 1 97 ? -21.825 9.457 -17.495 1.00 90.44 97 PHE A O 1
ATOM 800 N N . GLU A 1 98 ? -20.812 11.333 -18.213 1.00 87.94 98 GLU A N 1
ATOM 801 C CA . GLU A 1 98 ? -20.067 10.699 -19.298 1.00 87.94 98 GLU A CA 1
ATOM 802 C C . GLU A 1 98 ? -18.676 10.328 -18.782 1.00 87.94 98 GLU A C 1
ATOM 804 O O . GLU A 1 98 ? -17.952 11.175 -18.256 1.00 87.94 98 GLU A O 1
ATOM 809 N N . ALA A 1 99 ? -18.324 9.046 -18.874 1.00 84.75 99 ALA A N 1
ATOM 810 C CA . ALA A 1 99 ? -16.994 8.588 -18.501 1.00 84.75 99 ALA A CA 1
ATOM 811 C C . ALA A 1 99 ? -15.972 9.090 -19.528 1.00 84.75 99 ALA A C 1
ATOM 813 O O . ALA A 1 99 ? -16.146 8.876 -20.728 1.00 84.75 99 ALA A O 1
ATOM 814 N N . ASP A 1 100 ? -14.896 9.712 -19.049 1.00 87.00 100 ASP A N 1
ATOM 815 C CA . ASP A 1 100 ? -13.730 10.017 -19.875 1.00 87.00 100 ASP A CA 1
ATOM 816 C C . ASP A 1 100 ? -12.928 8.725 -20.063 1.00 87.00 100 ASP A C 1
ATOM 818 O O . ASP A 1 100 ? -12.196 8.287 -19.172 1.00 87.00 100 ASP A O 1
ATOM 822 N N . ILE A 1 101 ? -13.172 8.042 -21.182 1.00 83.50 101 ILE A N 1
ATOM 823 C CA . ILE A 1 101 ? -12.465 6.811 -21.529 1.00 83.50 101 ILE A CA 1
ATOM 824 C C . ILE A 1 101 ? -11.216 7.224 -22.310 1.00 83.50 101 ILE A C 1
ATOM 826 O O . ILE A 1 101 ? -11.359 7.743 -23.420 1.00 83.50 101 ILE A O 1
ATOM 830 N N . PRO A 1 102 ? -10.004 6.996 -21.775 1.00 83.25 102 PRO A N 1
ATOM 831 C CA . PRO A 1 102 ? -8.784 7.333 -22.493 1.00 83.25 102 PRO A CA 1
ATOM 832 C C . PRO A 1 102 ? -8.697 6.556 -23.811 1.00 83.25 102 PRO A C 1
ATOM 834 O O . PRO A 1 102 ? -9.052 5.375 -23.876 1.00 83.25 102 PRO A O 1
ATOM 837 N N . GLU A 1 103 ? -8.208 7.217 -24.862 1.00 83.25 103 GLU A N 1
ATOM 838 C CA . GLU A 1 103 ? -7.920 6.553 -26.134 1.00 83.25 103 GLU A CA 1
ATOM 839 C C . GLU A 1 103 ? -6.815 5.506 -25.934 1.00 83.25 103 GLU A C 1
ATOM 841 O O . GLU A 1 103 ? -5.774 5.774 -25.329 1.00 83.25 103 GLU A O 1
ATOM 846 N N . GLY A 1 104 ? -7.062 4.292 -26.431 1.00 78.00 104 GLY A N 1
ATOM 847 C CA . GLY A 1 104 ? -6.060 3.230 -26.453 1.00 78.00 104 GLY A CA 1
ATOM 848 C C . GLY A 1 104 ? -4.940 3.518 -27.462 1.00 78.00 104 GLY A C 1
ATOM 849 O O . GLY A 1 104 ? -5.097 4.372 -28.336 1.00 78.00 104 GLY A O 1
ATOM 850 N N . PRO A 1 105 ? -3.805 2.806 -27.376 1.00 78.44 105 PRO A N 1
ATOM 851 C CA . PRO A 1 105 ? -2.709 2.977 -28.324 1.00 78.44 105 PRO A CA 1
ATOM 852 C C . PRO A 1 105 ? -3.093 2.513 -29.740 1.00 78.44 105 PRO A C 1
ATOM 854 O O . PRO A 1 105 ? -3.827 1.540 -29.903 1.00 78.44 105 PRO A O 1
ATOM 857 N N . ASP A 1 106 ? -2.509 3.149 -30.765 1.00 77.19 106 ASP A N 1
ATOM 858 C CA . ASP A 1 106 ? -2.703 2.796 -32.188 1.00 77.19 106 ASP A CA 1
ATOM 859 C C . ASP A 1 106 ? -2.283 1.351 -32.525 1.00 77.19 106 ASP A C 1
ATOM 861 O O . ASP A 1 106 ? -2.735 0.765 -33.511 1.00 77.19 106 ASP A O 1
ATOM 865 N N . SER A 1 107 ? -1.377 0.776 -31.731 1.00 77.00 107 SER A N 1
ATOM 866 C CA . SER A 1 107 ? -0.895 -0.596 -31.883 1.00 77.00 107 SER A CA 1
ATOM 867 C C . SER A 1 107 ? -0.504 -1.194 -30.539 1.00 77.00 107 SER A C 1
ATOM 869 O O . SER A 1 107 ? 0.065 -0.502 -29.692 1.00 77.00 107 SER A O 1
ATOM 871 N N . LEU A 1 108 ? -0.726 -2.498 -30.380 1.00 75.50 108 LEU A N 1
ATOM 872 C CA . LEU A 1 108 ? -0.261 -3.245 -29.215 1.00 75.50 108 LEU A CA 1
ATOM 873 C C . LEU A 1 108 ? 1.263 -3.412 -29.238 1.00 75.50 108 LEU A C 1
ATOM 875 O O . LEU A 1 108 ? 1.877 -3.572 -30.296 1.00 75.50 108 LEU A O 1
ATOM 879 N N . PHE A 1 109 ? 1.864 -3.392 -28.050 1.00 75.06 109 PHE A N 1
ATOM 880 C CA . PHE A 1 109 ? 3.281 -3.678 -27.866 1.00 75.06 109 PHE A CA 1
ATOM 881 C C . PHE A 1 109 ? 3.610 -5.107 -28.320 1.00 75.06 109 PHE A C 1
ATOM 883 O O . PHE A 1 109 ? 2.882 -6.055 -28.019 1.00 75.06 109 PHE A O 1
ATOM 890 N N . VAL A 1 110 ? 4.729 -5.258 -29.031 1.00 74.81 110 VAL A N 1
ATOM 891 C CA . VAL A 1 110 ? 5.281 -6.556 -29.427 1.00 74.81 110 VAL A CA 1
ATOM 892 C C . VAL A 1 110 ? 6.583 -6.742 -28.655 1.00 74.81 110 VAL A C 1
ATOM 894 O O . VAL A 1 110 ? 7.521 -5.985 -28.913 1.00 74.81 110 VAL A O 1
ATOM 897 N N . PRO A 1 111 ? 6.662 -7.708 -27.722 1.00 72.62 111 PRO A N 1
ATOM 898 C CA . PRO A 1 111 ? 7.859 -7.870 -26.918 1.00 72.62 111 PRO A CA 1
ATOM 899 C C . PRO A 1 111 ? 9.056 -8.258 -27.785 1.00 72.62 111 PRO A C 1
ATOM 901 O O . PRO A 1 111 ? 8.949 -9.093 -28.690 1.00 72.62 111 PRO A O 1
ATOM 904 N N . ALA A 1 112 ? 10.213 -7.661 -27.482 1.00 67.75 112 ALA A N 1
ATOM 905 C CA . ALA A 1 112 ? 11.471 -7.975 -28.154 1.00 67.75 112 ALA A CA 1
ATOM 906 C C . ALA A 1 112 ? 11.899 -9.442 -27.945 1.00 67.75 112 ALA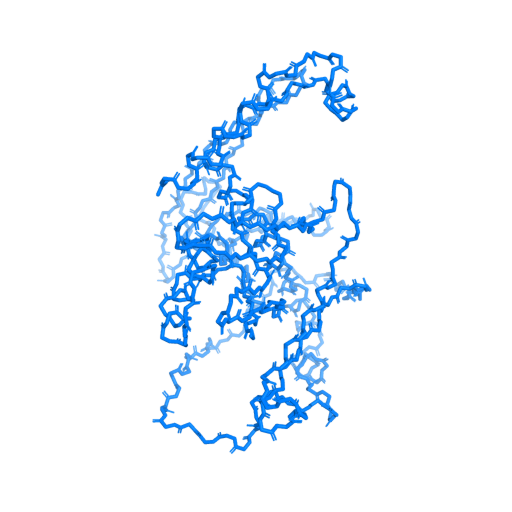 A C 1
ATOM 908 O O . ALA A 1 112 ? 12.596 -10.010 -28.786 1.00 67.75 112 ALA A O 1
ATOM 909 N N . VAL A 1 113 ? 11.453 -10.067 -26.847 1.00 64.00 113 VAL A N 1
ATOM 910 C CA . VAL A 1 113 ? 11.729 -11.464 -26.490 1.00 64.00 113 VAL A CA 1
ATOM 911 C C . VAL A 1 113 ? 10.432 -12.153 -26.060 1.00 64.00 113 VAL A C 1
ATOM 913 O O . VAL A 1 113 ? 9.829 -11.759 -25.068 1.00 64.00 113 VAL A O 1
ATOM 916 N N . SER A 1 114 ? 10.030 -13.221 -26.757 1.00 63.09 114 SER A N 1
ATOM 917 C CA . SER A 1 114 ? 8.808 -13.994 -26.452 1.00 63.09 114 SER A CA 1
ATOM 918 C C . SER A 1 114 ? 9.005 -15.502 -26.374 1.00 63.09 114 SER A C 1
ATOM 920 O O . SER A 1 114 ? 8.052 -16.277 -26.431 1.00 63.09 114 SER A O 1
ATOM 922 N N . GLU A 1 115 ? 10.250 -15.939 -26.205 1.00 61.81 115 GLU A N 1
ATOM 923 C CA . GLU A 1 115 ? 10.602 -17.359 -26.273 1.00 61.81 115 GLU A CA 1
ATOM 924 C C . GLU A 1 115 ? 10.066 -18.192 -25.097 1.00 61.81 115 GLU A C 1
ATOM 926 O O . GLU A 1 115 ? 10.048 -19.421 -25.173 1.00 61.81 115 GLU A O 1
ATOM 931 N N . VAL A 1 116 ? 9.592 -17.546 -24.024 1.00 66.38 116 VAL A N 1
ATOM 932 C CA . VAL A 1 116 ? 9.074 -18.222 -22.830 1.00 66.38 116 VAL A CA 1
ATOM 933 C C . VAL A 1 116 ? 7.625 -17.819 -22.568 1.00 66.38 116 VAL A C 1
ATOM 935 O O . VAL A 1 116 ? 7.320 -16.665 -22.253 1.00 66.38 116 VAL A O 1
ATOM 938 N N . ILE A 1 117 ? 6.735 -18.809 -22.668 1.00 75.06 117 ILE A N 1
ATOM 939 C CA . ILE A 1 117 ? 5.358 -18.739 -22.176 1.00 75.06 117 ILE A CA 1
ATOM 940 C C . ILE A 1 117 ? 5.320 -19.471 -20.842 1.00 75.06 117 ILE A C 1
ATOM 942 O O . ILE A 1 117 ? 5.327 -20.703 -20.790 1.00 75.06 117 ILE A O 1
ATOM 946 N N . ASP A 1 118 ? 5.275 -18.705 -19.761 1.00 77.88 118 ASP A N 1
ATOM 947 C CA . ASP A 1 118 ? 5.159 -19.269 -18.425 1.00 77.88 118 ASP A CA 1
ATOM 948 C C . ASP A 1 118 ? 3.704 -19.615 -18.079 1.00 77.88 118 ASP A C 1
ATOM 950 O O . ASP A 1 118 ? 2.784 -18.863 -18.418 1.00 77.88 118 ASP A O 1
ATOM 954 N N . PRO A 1 119 ? 3.464 -20.699 -17.321 1.00 80.06 119 PRO A N 1
ATOM 955 C CA . PRO A 1 119 ? 2.141 -20.986 -16.790 1.00 80.06 119 PRO A CA 1
ATOM 956 C C . PRO A 1 119 ? 1.705 -19.906 -15.792 1.00 80.06 119 PRO A C 1
ATOM 958 O O . PRO A 1 119 ? 2.493 -19.437 -14.969 1.00 80.06 119 PRO A O 1
ATOM 961 N N . PHE A 1 120 ? 0.420 -19.553 -15.807 1.00 81.44 120 PHE A N 1
ATOM 962 C CA . PHE A 1 120 ? -0.201 -18.672 -14.815 1.00 81.44 120 PHE A CA 1
ATOM 963 C C . PHE A 1 120 ? -0.406 -19.438 -13.497 1.00 81.44 120 PHE A C 1
ATOM 965 O O . PHE A 1 120 ? -1.231 -20.353 -13.467 1.00 81.44 120 PHE A O 1
ATOM 972 N N . PRO A 1 121 ? 0.347 -19.143 -12.415 1.00 73.00 121 PRO A N 1
ATOM 973 C CA . PRO A 1 121 ? 0.208 -19.866 -11.168 1.00 73.00 121 PRO A CA 1
ATOM 974 C C . PRO A 1 121 ? -1.138 -19.514 -10.545 1.00 73.00 121 PRO A C 1
ATOM 976 O O . PRO A 1 121 ? -1.465 -18.344 -10.344 1.00 73.00 121 PRO A O 1
ATOM 979 N N . HIS A 1 122 ? -1.899 -20.543 -10.195 1.00 69.19 122 HIS A N 1
ATOM 980 C CA . HIS A 1 122 ? -3.059 -20.376 -9.340 1.00 69.19 122 HIS A CA 1
ATOM 981 C C . HIS A 1 122 ? -2.574 -20.123 -7.910 1.00 69.19 122 HIS A C 1
ATOM 983 O O . HIS A 1 122 ? -1.871 -20.955 -7.335 1.00 69.19 122 HIS A O 1
ATOM 989 N N . GLN A 1 123 ? -2.926 -18.977 -7.330 1.00 66.00 123 GLN A N 1
ATOM 990 C CA . GLN A 1 123 ? -2.630 -18.708 -5.925 1.00 66.00 123 GLN A CA 1
ATOM 991 C C . GLN A 1 123 ? -3.780 -19.209 -5.056 1.00 66.00 123 GLN A C 1
ATOM 993 O O . GLN A 1 123 ? -4.877 -18.662 -5.083 1.00 66.00 123 GLN A O 1
ATOM 998 N N . GLU A 1 124 ? -3.529 -20.267 -4.291 1.00 67.62 124 GLU A N 1
ATOM 999 C CA . GLU A 1 124 ? -4.492 -20.786 -3.322 1.00 67.62 124 GLU A CA 1
ATOM 1000 C C . GLU A 1 124 ? -4.475 -19.966 -2.023 1.00 67.62 124 GLU A C 1
ATOM 1002 O O . GLU A 1 124 ? -3.428 -19.491 -1.584 1.00 67.62 124 GLU A O 1
ATOM 1007 N N . GLY A 1 125 ? -5.641 -19.831 -1.383 1.00 66.00 125 GLY A N 1
ATOM 1008 C CA . GLY A 1 125 ? -5.749 -19.311 -0.015 1.00 66.00 125 GLY A CA 1
ATOM 1009 C C . GLY A 1 125 ? -5.644 -17.792 0.141 1.00 66.00 125 GLY A C 1
ATOM 1010 O O . GLY A 1 125 ? -5.385 -17.327 1.248 1.00 66.00 125 GLY A O 1
ATOM 1011 N N . ILE A 1 126 ? -5.834 -17.020 -0.933 1.00 73.19 126 ILE A N 1
ATOM 1012 C CA . ILE A 1 126 ? -5.828 -15.552 -0.895 1.00 73.19 126 ILE A CA 1
ATOM 1013 C C . ILE A 1 126 ? -7.153 -15.029 -1.433 1.00 73.19 126 ILE A C 1
ATOM 1015 O O . ILE A 1 126 ? -7.624 -15.465 -2.481 1.00 73.19 126 ILE A O 1
ATOM 1019 N N . GLY A 1 127 ? -7.733 -14.080 -0.713 1.00 82.00 127 GLY A N 1
ATOM 1020 C CA . GLY A 1 127 ? -9.008 -13.464 -1.035 1.00 82.00 127 GLY A CA 1
ATOM 1021 C C . GLY A 1 127 ? -9.495 -12.642 0.146 1.00 82.00 127 GLY A C 1
ATOM 1022 O O . GLY A 1 127 ? -8.779 -12.459 1.124 1.00 82.00 127 GLY A O 1
ATOM 1023 N N . SER A 1 128 ? -10.716 -12.147 0.062 1.00 86.38 128 SER A N 1
ATOM 1024 C CA . SER A 1 128 ? -11.422 -11.607 1.216 1.00 86.38 128 SER A CA 1
ATOM 1025 C C . SER A 1 128 ? -12.912 -11.674 0.936 1.00 86.38 128 SER A C 1
ATOM 1027 O O . SER A 1 128 ? -13.324 -11.609 -0.222 1.00 86.38 128 SER A O 1
ATOM 1029 N N . ASN A 1 129 ? -13.714 -11.704 1.993 1.00 90.88 129 ASN A N 1
ATOM 1030 C CA . ASN A 1 129 ? -15.141 -11.438 1.893 1.00 90.88 129 ASN A CA 1
ATOM 1031 C C . ASN A 1 129 ? -15.486 -10.139 2.620 1.00 90.88 129 ASN A C 1
ATOM 1033 O O . ASN A 1 129 ? -14.886 -9.776 3.637 1.00 90.88 129 ASN A O 1
ATOM 1037 N N . ASN A 1 130 ? -16.502 -9.447 2.124 1.00 93.31 130 ASN A N 1
ATOM 1038 C CA . ASN A 1 130 ? -17.211 -8.442 2.890 1.00 93.31 130 ASN A CA 1
ATOM 1039 C C . ASN A 1 130 ? -18.688 -8.402 2.476 1.00 93.31 130 ASN A C 1
ATOM 1041 O O . ASN A 1 130 ? -19.047 -8.810 1.374 1.00 93.31 130 ASN A O 1
ATOM 1045 N N . TRP A 1 131 ? -19.557 -7.978 3.388 1.00 92.62 131 TRP A N 1
ATOM 1046 C CA . TRP A 1 131 ? -20.962 -7.717 3.085 1.00 92.62 131 TRP A CA 1
ATOM 1047 C C . TRP A 1 131 ? -21.548 -6.726 4.084 1.00 92.62 131 TRP A C 1
ATOM 1049 O O . TRP A 1 131 ? -21.158 -6.691 5.254 1.00 92.62 131 TRP A O 1
ATOM 1059 N N . VAL A 1 132 ? -22.507 -5.939 3.600 1.00 94.25 132 VAL A N 1
ATOM 1060 C CA . VAL A 1 132 ? -23.264 -4.975 4.396 1.00 94.25 132 VAL A CA 1
ATOM 1061 C C . VAL A 1 132 ? -24.752 -5.219 4.185 1.00 94.25 132 VAL A C 1
ATOM 1063 O O . VAL A 1 132 ? -25.222 -5.402 3.060 1.00 94.25 132 VAL A O 1
ATOM 1066 N N . VAL A 1 133 ? -25.512 -5.215 5.276 1.00 95.75 133 VAL A N 1
ATOM 1067 C CA . VAL A 1 133 ? -26.973 -5.295 5.269 1.00 95.75 133 VAL A CA 1
ATOM 1068 C C . VAL A 1 133 ? -27.531 -3.998 5.818 1.00 95.75 133 VAL A C 1
ATOM 1070 O O . VAL A 1 133 ? -27.243 -3.636 6.956 1.00 95.75 133 VAL A O 1
ATOM 1073 N N . SER A 1 134 ? -28.364 -3.324 5.024 1.00 95.88 134 SER A N 1
ATOM 1074 C CA . SER A 1 134 ? -29.134 -2.164 5.487 1.00 95.88 134 SER A CA 1
ATOM 1075 C C . SER A 1 134 ? -30.005 -2.533 6.689 1.00 95.88 134 SER A C 1
ATOM 1077 O O . SER A 1 134 ? -30.611 -3.606 6.701 1.00 95.88 134 SER A O 1
ATOM 1079 N N . GLY A 1 135 ? -30.142 -1.616 7.651 1.00 96.75 135 GLY A N 1
ATOM 1080 C CA . GLY A 1 135 ? -31.036 -1.778 8.802 1.00 96.75 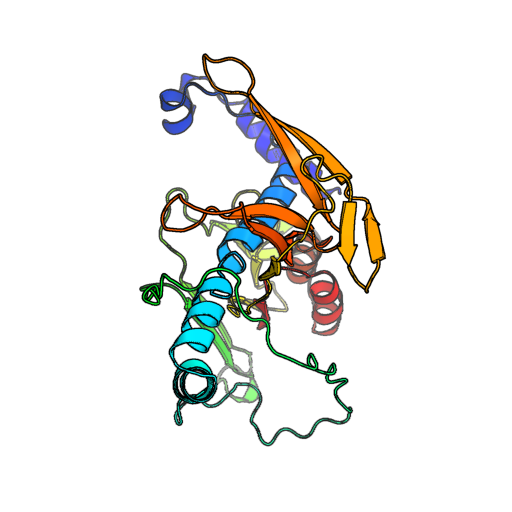135 GLY A CA 1
ATOM 1081 C C . GLY A 1 135 ? -32.495 -2.057 8.420 1.00 96.75 135 GLY A C 1
ATOM 1082 O O . GLY A 1 135 ? -33.194 -2.753 9.146 1.00 96.75 135 GLY A O 1
ATOM 1083 N N . GLU A 1 136 ? -32.937 -1.632 7.230 1.00 98.12 136 GLU A N 1
ATOM 1084 C CA . GLU A 1 136 ? -34.267 -1.962 6.684 1.00 98.12 136 GLU A CA 1
ATOM 1085 C C . GLU A 1 136 ? -34.481 -3.469 6.467 1.00 98.12 136 GLU A C 1
ATOM 1087 O O . GLU A 1 136 ? -35.614 -3.943 6.384 1.00 98.12 136 GLU A O 1
ATOM 1092 N N . LYS A 1 137 ? -33.386 -4.227 6.348 1.00 97.56 137 LYS A N 1
ATOM 1093 C CA . LYS A 1 137 ? -33.378 -5.675 6.119 1.00 97.56 137 LYS A CA 1
ATOM 1094 C C . LYS A 1 137 ? -32.991 -6.470 7.368 1.00 97.56 137 LYS A C 1
ATOM 1096 O O . LYS A 1 137 ? -32.892 -7.694 7.285 1.00 97.56 137 LYS A O 1
ATOM 1101 N N . THR A 1 138 ? -32.766 -5.821 8.511 1.00 97.94 138 THR A N 1
ATOM 1102 C CA . THR A 1 138 ? -32.388 -6.492 9.762 1.00 97.94 138 THR A CA 1
ATOM 1103 C C . THR A 1 138 ? -33.524 -6.444 10.778 1.00 97.94 138 THR A C 1
ATOM 1105 O O . THR A 1 138 ? -34.306 -5.501 10.839 1.00 97.94 138 THR A O 1
ATOM 1108 N N . ALA A 1 139 ? -33.620 -7.473 11.624 1.00 97.38 139 ALA A N 1
ATOM 1109 C CA . ALA A 1 139 ? -34.640 -7.520 12.674 1.00 97.38 139 ALA A CA 1
ATOM 1110 C C . ALA A 1 139 ? -34.439 -6.440 13.755 1.00 97.38 139 ALA A C 1
ATOM 1112 O O . ALA A 1 139 ? -35.390 -6.071 14.439 1.00 97.38 139 ALA A O 1
ATOM 1113 N N . SER A 1 140 ? -33.205 -5.956 13.926 1.00 97.06 140 SER A N 1
ATOM 1114 C CA . SER A 1 140 ? -32.853 -4.932 14.911 1.00 97.06 140 SER A CA 1
ATOM 1115 C C . SER A 1 140 ? -33.099 -3.506 14.413 1.00 97.06 140 SER A C 1
ATOM 1117 O O . SER A 1 140 ? -33.100 -2.588 15.228 1.00 97.06 140 SER A O 1
ATOM 1119 N N . GLY A 1 141 ? -33.279 -3.307 13.102 1.00 97.44 141 GLY A N 1
ATOM 1120 C CA . GLY A 1 141 ? -33.318 -1.983 12.480 1.00 97.44 141 GLY A CA 1
ATOM 1121 C C . GLY A 1 141 ? -31.942 -1.323 12.313 1.00 97.44 141 GLY A C 1
ATOM 1122 O O . GLY A 1 141 ? -31.868 -0.220 11.779 1.00 97.44 141 GLY A O 1
ATOM 1123 N N . TYR A 1 142 ? -30.855 -1.979 12.738 1.00 95.50 142 TYR A N 1
ATOM 1124 C CA . TYR A 1 142 ? -29.480 -1.479 12.617 1.00 95.50 142 TYR A CA 1
ATOM 1125 C C . TYR A 1 142 ? -28.726 -2.188 11.488 1.00 95.50 142 TYR A C 1
ATOM 1127 O O . TYR A 1 142 ? -28.983 -3.374 11.248 1.00 95.50 142 TYR A O 1
ATOM 1135 N N . PRO A 1 143 ? -27.795 -1.504 10.800 1.00 95.94 143 PRO A N 1
ATOM 1136 C CA . PRO A 1 143 ? -26.980 -2.135 9.774 1.00 95.94 143 PRO A CA 1
ATOM 1137 C C . PRO A 1 143 ? -26.088 -3.240 10.358 1.00 95.94 143 PRO A C 1
ATOM 1139 O O . PRO A 1 143 ? -25.697 -3.194 11.524 1.00 95.94 143 PRO A O 1
ATOM 1142 N N . ILE A 1 144 ? -25.763 -4.234 9.533 1.00 97.12 144 ILE A N 1
ATOM 1143 C CA . ILE A 1 144 ? -24.790 -5.288 9.854 1.00 97.12 144 ILE A CA 1
ATOM 1144 C C . ILE A 1 144 ? -23.677 -5.215 8.818 1.00 97.12 144 ILE A C 1
ATOM 1146 O O . ILE A 1 144 ? -23.961 -5.273 7.625 1.00 97.12 144 ILE A O 1
ATOM 1150 N N . LEU A 1 145 ? -22.431 -5.135 9.276 1.00 96.75 145 LEU A N 1
ATOM 1151 C CA . LEU A 1 145 ? -21.236 -5.252 8.447 1.00 96.75 145 LEU A CA 1
ATOM 1152 C C . LEU A 1 145 ? -20.468 -6.497 8.881 1.00 96.75 145 LEU A C 1
ATOM 1154 O O . LEU A 1 145 ? -20.279 -6.723 10.077 1.00 96.75 145 LEU A O 1
ATOM 1158 N N . ALA A 1 146 ? -20.001 -7.287 7.918 1.00 96.12 146 ALA A N 1
ATOM 1159 C CA . ALA A 1 146 ? -18.957 -8.269 8.173 1.00 96.12 146 ALA A CA 1
ATOM 1160 C C . ALA A 1 146 ? -17.827 -8.108 7.160 1.00 96.12 146 ALA A C 1
ATOM 1162 O O . ALA A 1 146 ? -18.067 -7.967 5.959 1.00 96.12 146 ALA A O 1
ATOM 1163 N N . ASN A 1 147 ? -16.596 -8.172 7.655 1.00 95.94 147 ASN A N 1
ATOM 1164 C CA . ASN A 1 147 ? -15.389 -8.130 6.851 1.00 95.94 147 ASN A CA 1
ATOM 1165 C C . ASN A 1 147 ? -14.446 -9.246 7.304 1.00 95.94 147 ASN A C 1
ATOM 1167 O O . ASN A 1 147 ? -14.184 -9.403 8.493 1.00 95.94 147 ASN A O 1
ATOM 1171 N N . ASP A 1 148 ? -13.996 -10.043 6.342 1.00 93.81 148 ASP A N 1
ATOM 1172 C CA . ASP A 1 148 ? -13.308 -11.314 6.551 1.00 93.81 148 ASP A CA 1
ATOM 1173 C C . ASP A 1 148 ? -12.102 -11.389 5.593 1.00 93.81 148 ASP A C 1
ATOM 1175 O O . ASP A 1 148 ? -12.209 -11.949 4.497 1.00 93.81 148 ASP A O 1
ATOM 1179 N N . PRO A 1 149 ? -10.982 -10.713 5.924 1.00 91.00 149 PRO A N 1
ATOM 1180 C CA . PRO A 1 149 ? -9.795 -10.672 5.073 1.00 91.00 149 PRO A CA 1
ATOM 1181 C C . PRO A 1 149 ? -8.998 -11.986 5.127 1.00 91.00 149 PRO A C 1
ATOM 1183 O O . PRO A 1 149 ? -8.616 -12.434 6.209 1.00 91.00 149 PRO A O 1
ATOM 1186 N N . HIS A 1 150 ? -8.660 -12.574 3.971 1.00 89.81 150 HIS A N 1
ATOM 1187 C CA . HIS A 1 150 ? -7.859 -13.808 3.888 1.00 89.81 150 HIS A CA 1
ATOM 1188 C C . HIS A 1 150 ? -6.446 -13.509 3.393 1.00 89.81 150 HIS A C 1
ATOM 1190 O O . HIS A 1 150 ? -6.166 -13.399 2.197 1.00 89.81 150 HIS A O 1
ATOM 1196 N N . LEU A 1 151 ? -5.533 -13.388 4.351 1.00 86.00 151 LEU A N 1
ATOM 1197 C CA . LEU A 1 151 ? -4.108 -13.205 4.104 1.00 86.00 151 LEU A CA 1
ATOM 1198 C C . LEU A 1 151 ? -3.329 -14.449 4.541 1.00 86.00 151 LEU A C 1
ATOM 1200 O O . LEU A 1 151 ? -3.801 -15.246 5.353 1.00 86.00 151 LEU A O 1
ATOM 1204 N N . GLY A 1 152 ? -2.113 -14.598 4.014 1.00 83.88 152 GLY A N 1
ATOM 1205 C CA . GLY A 1 152 ? -1.215 -15.670 4.435 1.00 83.88 152 GLY A CA 1
ATOM 1206 C C . GLY A 1 152 ? -0.927 -15.604 5.937 1.00 83.88 152 GLY A C 1
ATOM 1207 O O . GLY A 1 152 ? -0.705 -14.526 6.489 1.00 83.88 152 GLY A O 1
ATOM 1208 N N . LEU A 1 153 ? -0.913 -16.764 6.596 1.00 87.00 153 LEU A N 1
ATOM 1209 C CA . LEU A 1 153 ? -0.556 -16.855 8.010 1.00 87.00 153 LEU A CA 1
ATOM 1210 C C . LEU A 1 153 ? 0.936 -16.557 8.192 1.00 87.00 153 LEU A C 1
ATOM 1212 O O . LEU A 1 153 ? 1.785 -17.181 7.554 1.00 87.00 153 LEU A O 1
ATOM 1216 N N . SER A 1 154 ? 1.251 -15.629 9.091 1.00 87.69 154 SER A N 1
ATOM 1217 C CA . SER A 1 154 ? 2.617 -15.212 9.404 1.00 87.69 154 SER A CA 1
ATOM 1218 C C . SER A 1 154 ? 2.855 -15.156 10.911 1.00 87.69 154 SER A C 1
ATOM 1220 O O . SER A 1 154 ? 1.916 -15.100 11.708 1.00 87.69 154 SER A O 1
ATOM 1222 N N . LEU A 1 155 ? 4.130 -15.147 11.302 1.00 86.31 155 LEU A N 1
ATOM 1223 C CA . LEU A 1 155 ? 4.562 -14.818 12.655 1.00 86.31 155 LEU A CA 1
ATOM 1224 C C . LEU A 1 155 ? 5.522 -13.617 12.571 1.00 86.31 155 LEU A C 1
ATOM 1226 O O . LEU A 1 155 ? 6.577 -13.756 11.951 1.00 86.31 155 LEU A O 1
ATOM 1230 N N . PRO A 1 156 ? 5.175 -12.453 13.155 1.00 86.56 156 PRO A N 1
ATOM 1231 C CA . PRO A 1 156 ? 3.910 -12.144 13.834 1.00 86.56 156 PRO A CA 1
ATOM 1232 C C . PRO A 1 156 ? 2.690 -12.179 12.892 1.00 86.56 156 PRO A C 1
ATOM 1234 O O . PRO A 1 156 ? 2.835 -12.055 11.676 1.00 86.56 156 PRO A O 1
ATOM 1237 N N . SER A 1 157 ? 1.492 -12.359 13.467 1.00 90.75 157 SER A N 1
ATOM 1238 C CA . SER A 1 157 ? 0.212 -12.224 12.743 1.00 90.75 157 SER A CA 1
ATOM 1239 C C . SER A 1 157 ? 0.130 -10.850 12.082 1.00 90.75 157 SER A C 1
ATOM 1241 O O . SER A 1 157 ? 0.578 -9.887 12.685 1.00 90.75 157 SER A O 1
ATOM 1243 N N . ILE A 1 158 ? -0.467 -10.731 10.896 1.00 90.19 158 ILE A N 1
ATOM 1244 C CA . ILE A 1 158 ? -0.642 -9.432 10.219 1.00 90.19 158 ILE A CA 1
ATOM 1245 C C . ILE A 1 158 ? -1.605 -8.525 10.997 1.00 90.19 158 ILE A C 1
ATOM 1247 O O . ILE A 1 158 ? -1.365 -7.328 11.140 1.00 90.19 158 ILE A O 1
ATOM 1251 N N . TRP A 1 159 ? -2.701 -9.098 11.496 1.00 93.62 159 TRP A N 1
ATOM 1252 C CA . TRP A 1 159 ? -3.717 -8.358 12.234 1.00 93.62 159 TRP A CA 1
ATOM 1253 C C . TRP A 1 159 ? -3.428 -8.383 13.727 1.00 93.62 159 TRP A C 1
ATOM 1255 O O . TRP A 1 159 ? -3.175 -9.448 14.304 1.00 93.62 159 TRP A O 1
ATOM 1265 N N . TYR A 1 160 ? -3.512 -7.205 14.341 1.00 94.69 160 TYR A N 1
ATOM 1266 C CA . TYR A 1 160 ? -3.463 -7.017 15.781 1.00 94.69 160 TYR A CA 1
ATOM 1267 C C . TYR A 1 160 ? -4.753 -6.346 16.255 1.00 94.69 160 TYR A C 1
ATOM 1269 O O . TYR A 1 160 ? -5.024 -5.195 15.911 1.00 94.69 160 TYR A O 1
ATOM 1277 N N . GLU A 1 161 ? -5.558 -7.079 17.019 1.00 96.88 161 GLU A N 1
ATOM 1278 C CA . GLU A 1 161 ? -6.819 -6.582 17.568 1.00 96.88 161 GLU A CA 1
ATOM 1279 C C . GLU A 1 161 ? -6.553 -5.619 18.729 1.00 96.88 161 GLU A C 1
ATOM 1281 O O . GLU A 1 161 ? -5.803 -5.931 19.657 1.00 96.88 161 GLU A O 1
ATOM 1286 N N . THR A 1 162 ? -7.136 -4.424 18.672 1.00 96.62 162 THR A N 1
ATOM 1287 C CA . THR A 1 162 ? -6.950 -3.407 19.707 1.00 96.62 162 THR A CA 1
ATOM 1288 C C . THR A 1 162 ? -8.136 -2.448 19.778 1.00 96.62 162 THR A C 1
ATOM 1290 O O . THR A 1 162 ? -8.831 -2.203 18.792 1.00 96.62 162 THR A O 1
ATOM 1293 N N . GLN A 1 163 ? -8.332 -1.859 20.958 1.00 97.69 163 GLN A N 1
ATOM 1294 C CA . GLN A 1 163 ? -9.212 -0.711 21.161 1.00 97.69 163 GLN A CA 1
ATOM 1295 C C . GLN A 1 163 ? -8.371 0.527 21.454 1.00 97.69 163 GLN A C 1
ATOM 1297 O O . GLN A 1 163 ? -7.450 0.468 22.271 1.00 97.69 163 GLN A O 1
ATOM 1302 N N . LEU A 1 164 ? -8.702 1.656 20.833 1.00 96.06 164 LEU A N 1
ATOM 1303 C CA . LEU A 1 164 ? -8.136 2.959 21.171 1.00 96.06 164 LEU A CA 1
ATOM 1304 C C . LEU A 1 164 ? -9.223 3.799 21.834 1.00 96.06 164 LEU A C 1
ATOM 1306 O O . LEU A 1 164 ? -10.264 4.039 21.228 1.00 96.06 164 LEU A O 1
ATOM 1310 N N . HIS A 1 165 ? -8.976 4.254 23.063 1.00 96.62 165 HIS A N 1
ATOM 1311 C CA . HIS A 1 165 ? -9.924 5.057 23.833 1.00 96.62 165 HIS A CA 1
ATOM 1312 C C . HIS A 1 165 ? -9.245 6.303 24.411 1.00 96.62 165 HIS A C 1
ATOM 1314 O O . HIS A 1 165 ? -8.312 6.202 25.209 1.00 96.62 165 HIS A O 1
ATOM 1320 N N . ALA A 1 166 ? -9.712 7.482 24.005 1.00 93.44 166 ALA A N 1
ATOM 1321 C CA . ALA A 1 166 ? -9.283 8.784 24.510 1.00 93.44 166 ALA A CA 1
ATOM 1322 C C . ALA A 1 166 ? -10.392 9.832 24.258 1.00 93.44 166 ALA A C 1
ATOM 1324 O O . ALA A 1 166 ? -11.368 9.540 23.569 1.00 93.44 166 ALA A O 1
ATOM 1325 N N . PRO A 1 167 ? -10.300 11.067 24.787 1.00 92.94 167 PRO A N 1
ATOM 1326 C CA . PRO A 1 167 ? -11.303 12.092 24.502 1.00 92.94 167 PRO A CA 1
ATOM 1327 C C . PRO A 1 167 ? -11.506 12.308 22.992 1.00 92.94 167 PRO A C 1
ATOM 1329 O O . PRO A 1 167 ? -10.572 12.679 22.281 1.00 92.94 167 PRO A O 1
ATOM 1332 N N . GLY A 1 168 ? -12.732 12.072 22.515 1.00 88.38 168 GLY A N 1
ATOM 1333 C CA . GLY A 1 168 ? -13.102 12.200 21.101 1.00 88.38 168 GLY A CA 1
ATOM 1334 C C . GLY A 1 168 ? -12.678 11.034 20.200 1.00 88.38 168 GLY A C 1
ATOM 1335 O O . GLY A 1 168 ? -12.722 11.186 18.983 1.00 88.38 168 GLY A O 1
ATOM 1336 N N . ILE A 1 169 ? -12.237 9.901 20.758 1.00 93.25 169 ILE A N 1
ATOM 1337 C CA . ILE A 1 169 ? -11.955 8.682 19.991 1.00 93.25 169 ILE A CA 1
ATOM 1338 C C . ILE A 1 169 ? -12.255 7.433 20.823 1.00 93.25 169 ILE A C 1
ATOM 1340 O O . ILE A 1 169 ? -11.776 7.275 21.947 1.00 93.25 169 ILE A O 1
ATOM 1344 N N . ASN A 1 170 ? -13.035 6.526 20.256 1.00 97.69 170 ASN A N 1
ATOM 1345 C CA . ASN A 1 170 ? -13.302 5.222 20.836 1.00 97.69 170 ASN A CA 1
ATOM 1346 C C . ASN A 1 170 ? -13.551 4.235 19.697 1.00 97.69 170 ASN A C 1
ATOM 1348 O O . ASN A 1 170 ? -14.652 4.115 19.175 1.00 97.69 170 ASN A O 1
ATOM 1352 N N . VAL A 1 171 ? -12.486 3.575 19.268 1.00 98.38 171 VAL A N 1
ATOM 1353 C CA . VAL A 1 171 ? -12.504 2.716 18.084 1.00 98.38 171 VAL A CA 1
ATOM 1354 C C . VAL A 1 171 ? -11.980 1.339 18.445 1.00 98.38 171 VAL A C 1
ATOM 1356 O O . VAL A 1 171 ? -10.999 1.220 19.182 1.00 98.38 171 VAL A O 1
ATOM 1359 N N . TYR A 1 172 ? -12.635 0.306 17.928 1.00 98.56 172 TYR A N 1
ATOM 1360 C CA . TYR A 1 172 ? -12.278 -1.090 18.125 1.00 98.56 172 TYR A CA 1
ATOM 1361 C C . TYR A 1 172 ? -12.118 -1.784 16.777 1.00 98.56 172 TYR A C 1
ATOM 1363 O O . TYR A 1 172 ? -12.903 -1.563 15.856 1.00 98.56 172 TYR A O 1
ATOM 1371 N N . GLY A 1 173 ? -11.122 -2.654 16.662 1.00 98.06 173 GLY A N 1
ATOM 1372 C CA . GLY A 1 173 ? -10.954 -3.496 15.488 1.00 98.06 173 GLY A CA 1
ATOM 1373 C C . GLY A 1 173 ? -9.535 -4.014 15.382 1.00 98.06 173 GLY A C 1
ATOM 1374 O O . GLY A 1 173 ? -8.872 -4.247 16.391 1.00 98.06 173 GLY A O 1
ATOM 1375 N N . VAL A 1 174 ? -9.055 -4.163 14.153 1.00 96.75 174 VAL A N 1
ATOM 1376 C CA . VAL A 1 174 ? -7.701 -4.639 13.869 1.00 96.75 174 VAL A CA 1
ATOM 1377 C C . VAL A 1 174 ? -6.849 -3.551 13.221 1.00 96.75 174 VAL A C 1
ATOM 1379 O O . VAL A 1 174 ? -7.271 -2.846 12.302 1.00 96.75 174 VAL A O 1
ATOM 1382 N N . GLY A 1 175 ? -5.621 -3.417 13.715 1.00 94.12 175 GLY A N 1
ATOM 1383 C CA . GLY A 1 175 ? -4.559 -2.613 13.121 1.00 94.12 175 GLY A CA 1
ATOM 1384 C C . GLY A 1 175 ? -3.436 -3.488 12.564 1.00 94.12 175 GLY A C 1
ATOM 1385 O O . GLY A 1 175 ? -3.367 -4.688 12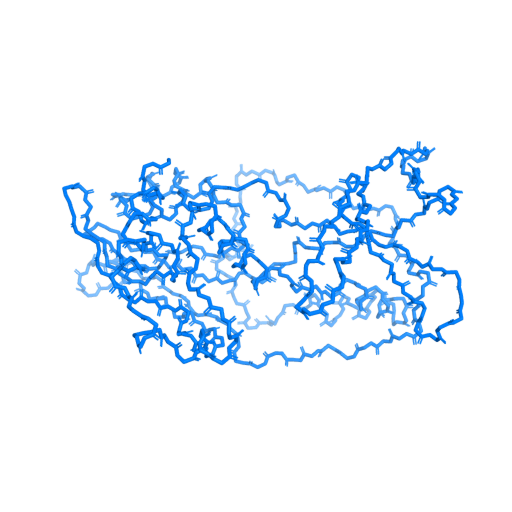.836 1.00 94.12 175 GLY A O 1
ATOM 1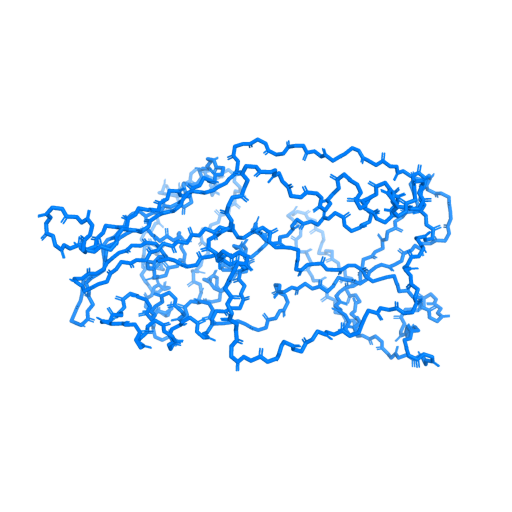386 N N . LEU A 1 176 ? -2.535 -2.865 11.805 1.00 92.31 176 LEU A N 1
ATOM 1387 C CA . LEU A 1 176 ? -1.253 -3.460 11.416 1.00 92.31 176 LEU A CA 1
ATOM 1388 C C . LEU A 1 176 ? -0.195 -3.098 12.463 1.00 92.31 176 LEU A C 1
ATOM 1390 O O . LEU A 1 176 ? -0.137 -1.944 12.897 1.00 92.31 176 LEU A O 1
ATOM 1394 N N . GLN A 1 177 ? 0.682 -4.029 12.845 1.00 90.88 177 GLN A N 1
ATOM 1395 C CA . GLN A 1 177 ? 1.803 -3.686 13.726 1.00 90.88 177 GLN A CA 1
ATOM 1396 C C . GLN A 1 177 ? 2.704 -2.653 13.046 1.00 90.88 177 GLN A C 1
ATOM 1398 O O . GLN A 1 177 ? 3.159 -2.850 11.924 1.00 90.88 177 GLN A O 1
ATOM 1403 N N . GLY A 1 178 ? 2.964 -1.546 13.737 1.00 92.00 178 GLY A N 1
ATOM 1404 C CA . GLY A 1 178 ? 3.659 -0.383 13.190 1.00 92.00 178 GLY A CA 1
ATOM 1405 C C . GLY A 1 178 ? 2.726 0.727 12.688 1.00 92.00 178 GLY A C 1
ATOM 1406 O O . GLY A 1 178 ? 3.223 1.801 12.348 1.00 92.00 178 GLY A O 1
ATOM 1407 N N . SER A 1 179 ? 1.403 0.515 12.669 1.00 92.38 179 SER A N 1
ATOM 1408 C CA . SER A 1 179 ? 0.391 1.543 12.394 1.00 92.38 179 SER A CA 1
ATOM 1409 C C . SER A 1 179 ? -0.319 1.983 13.683 1.00 92.38 179 SER A C 1
ATOM 1411 O O . SER A 1 179 ? -0.688 1.134 14.496 1.00 92.38 179 SER A O 1
ATOM 1413 N N . PRO A 1 180 ? -0.560 3.292 13.885 1.00 94.31 180 PRO A N 1
ATOM 1414 C CA . PRO A 1 180 ? -1.330 3.790 15.022 1.00 94.31 180 PRO A CA 1
ATOM 1415 C C . PRO A 1 180 ? -2.853 3.785 14.813 1.00 94.31 180 PRO A C 1
ATOM 1417 O O . PRO A 1 180 ? -3.569 4.203 15.720 1.00 94.31 180 PRO A O 1
ATOM 1420 N N . ALA A 1 181 ? -3.348 3.399 13.634 1.00 95.00 181 ALA A N 1
ATOM 1421 C CA . ALA A 1 181 ? -4.769 3.449 13.288 1.00 95.00 181 ALA A CA 1
ATOM 1422 C C . ALA A 1 181 ? -5.384 2.046 13.170 1.00 95.00 181 ALA A C 1
ATOM 1424 O O . ALA A 1 181 ? -4.722 1.105 12.719 1.00 95.00 181 ALA A O 1
ATOM 1425 N N . ILE A 1 182 ? -6.667 1.935 13.525 1.00 97.06 182 ILE A N 1
ATOM 1426 C CA . ILE A 1 182 ? -7.500 0.767 13.217 1.00 97.06 182 ILE A CA 1
ATOM 1427 C C . ILE A 1 182 ? -7.807 0.783 11.718 1.00 97.06 182 ILE A C 1
ATOM 1429 O O . ILE A 1 182 ? -8.311 1.777 11.197 1.00 97.06 182 ILE A O 1
ATOM 1433 N N . ILE A 1 183 ? -7.480 -0.303 11.022 1.00 95.44 183 ILE A N 1
ATOM 1434 C CA . ILE A 1 183 ? -7.616 -0.420 9.563 1.00 95.44 183 ILE A CA 1
ATOM 1435 C C . ILE A 1 183 ? -8.994 -0.968 9.194 1.00 95.44 183 ILE A C 1
ATOM 1437 O O . ILE A 1 183 ? -9.637 -0.438 8.295 1.00 95.44 183 ILE A O 1
ATOM 1441 N N . ILE A 1 184 ? -9.463 -1.976 9.932 1.00 97.38 184 ILE A N 1
ATOM 1442 C CA . ILE A 1 184 ? -10.798 -2.577 9.819 1.00 97.38 184 ILE A CA 1
ATOM 1443 C C . ILE A 1 184 ? -11.412 -2.553 11.211 1.00 97.38 184 ILE A C 1
ATOM 1445 O O . ILE A 1 184 ? -10.773 -3.007 12.164 1.00 97.38 184 ILE A O 1
ATOM 1449 N N . GLY A 1 185 ? -12.629 -2.039 11.349 1.00 97.75 185 GLY A N 1
ATOM 1450 C CA . GLY A 1 185 ? -13.235 -1.927 12.666 1.00 97.75 185 GLY A CA 1
ATOM 1451 C C . GLY A 1 185 ? -14.509 -1.109 12.696 1.00 97.75 185 GLY A C 1
ATOM 1452 O O . GLY A 1 185 ? -15.214 -0.965 11.701 1.00 97.75 185 GLY A O 1
ATOM 1453 N N . PHE A 1 186 ? -14.811 -0.610 13.886 1.00 98.00 186 PHE A N 1
ATOM 1454 C CA . PHE A 1 186 ? -15.984 0.201 14.153 1.00 98.00 186 PHE A CA 1
ATOM 1455 C C . PHE A 1 186 ? -15.738 1.143 15.333 1.00 98.00 186 PHE A C 1
ATOM 1457 O O . PHE A 1 186 ? -14.872 0.913 16.183 1.00 98.00 186 PHE A O 1
ATOM 1464 N N . ASN A 1 187 ? -16.526 2.208 15.388 1.00 97.62 187 ASN A N 1
ATOM 1465 C CA . ASN A 1 187 ? -16.696 3.060 16.558 1.00 97.62 187 ASN A CA 1
ATOM 1466 C C . ASN A 1 187 ? -18.181 3.069 16.963 1.00 97.62 187 ASN A C 1
ATOM 1468 O O . ASN A 1 187 ? -18.958 2.224 16.518 1.00 97.62 187 ASN A O 1
ATOM 1472 N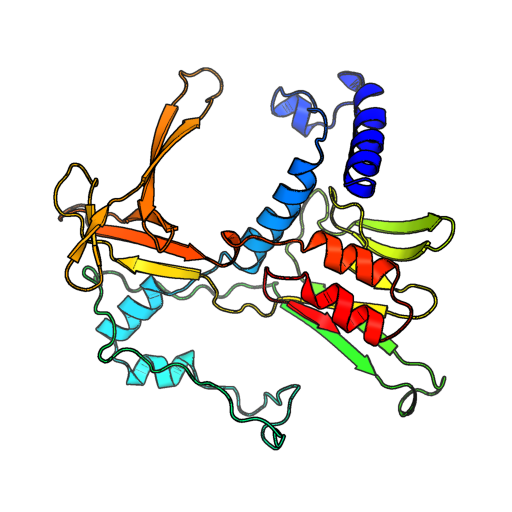 N . GLU A 1 188 ? -18.595 3.986 17.834 1.00 95.81 188 GLU A N 1
ATOM 1473 C CA . GLU A 1 188 ? -19.986 4.040 18.299 1.00 95.81 188 GLU A CA 1
ATOM 1474 C C . GLU A 1 188 ? -21.009 4.355 17.200 1.00 95.81 188 GLU A C 1
ATOM 1476 O O . GLU A 1 188 ? -22.187 4.045 17.373 1.00 95.81 188 GLU A O 1
ATOM 1481 N N . GLN A 1 189 ? -20.573 4.970 16.100 1.00 95.56 189 GLN A N 1
ATOM 1482 C CA . GLN A 1 189 ? -21.440 5.533 15.064 1.00 95.56 189 GLN A CA 1
ATOM 1483 C C . GLN A 1 189 ? -21.354 4.773 13.741 1.00 95.56 189 GLN A C 1
ATOM 1485 O O . GLN A 1 189 ? -22.334 4.700 13.002 1.00 95.56 189 GLN A O 1
ATOM 1490 N N . THR A 1 190 ? -20.183 4.222 13.424 1.00 96.75 190 THR A N 1
ATOM 1491 C CA . THR A 1 190 ? -19.871 3.680 12.101 1.00 96.75 190 THR A CA 1
ATOM 1492 C C . THR A 1 190 ? -19.024 2.414 12.182 1.00 96.75 190 THR A C 1
ATOM 1494 O O . THR A 1 190 ? -18.321 2.173 13.163 1.00 96.75 190 THR A O 1
ATOM 1497 N N . ALA A 1 191 ? -19.084 1.601 11.129 1.00 97.31 191 ALA A N 1
ATOM 1498 C CA . ALA A 1 191 ? -18.230 0.440 10.912 1.00 97.31 191 ALA A CA 1
ATOM 1499 C C . ALA A 1 191 ? -17.704 0.480 9.477 1.00 97.31 191 ALA A C 1
ATOM 1501 O O . ALA A 1 191 ? -18.402 0.983 8.598 1.00 97.31 191 ALA A O 1
ATOM 1502 N N . TRP A 1 192 ? -16.503 -0.046 9.253 1.00 97.62 192 TRP A N 1
ATOM 1503 C CA . TRP A 1 192 ? -15.906 -0.133 7.924 1.00 97.62 192 TRP A CA 1
ATOM 1504 C C . TRP A 1 192 ? -15.096 -1.416 7.758 1.00 97.62 192 TRP A C 1
ATOM 1506 O O . TRP A 1 192 ? -14.511 -1.953 8.706 1.00 97.62 192 TRP A O 1
ATOM 1516 N N . GLY A 1 193 ? -15.037 -1.891 6.520 1.00 96.12 193 GLY A N 1
ATOM 1517 C CA . GLY A 1 193 ? -14.229 -3.033 6.118 1.00 96.12 193 GLY A CA 1
ATOM 1518 C C . GLY A 1 193 ? -13.418 -2.751 4.864 1.00 96.12 193 GLY A C 1
ATOM 1519 O O . GLY A 1 193 ? -13.774 -1.892 4.060 1.00 96.12 193 GLY A O 1
ATOM 1520 N N . THR A 1 194 ? -12.338 -3.509 4.674 1.00 94.06 194 THR A N 1
ATOM 1521 C CA . THR A 1 194 ? -11.519 -3.432 3.461 1.00 94.06 194 THR A CA 1
ATOM 1522 C C . THR A 1 194 ? -11.328 -4.803 2.828 1.00 94.06 194 THR A C 1
ATOM 1524 O O . THR A 1 194 ? -11.227 -5.833 3.503 1.00 94.06 194 THR A O 1
ATOM 1527 N N . THR A 1 195 ? -11.315 -4.840 1.499 1.00 91.75 195 THR A N 1
ATOM 1528 C CA . THR A 1 195 ? -10.921 -6.024 0.726 1.00 91.75 195 THR A CA 1
ATOM 1529 C C . THR A 1 195 ? -10.030 -5.602 -0.430 1.00 91.75 195 THR A C 1
ATOM 1531 O O . THR A 1 195 ? -10.211 -4.526 -1.000 1.00 91.75 195 THR A O 1
ATOM 1534 N N . ASN A 1 196 ? -9.057 -6.441 -0.788 1.00 89.50 196 ASN A N 1
ATOM 1535 C CA . ASN A 1 196 ? -8.176 -6.130 -1.906 1.00 89.50 196 ASN A CA 1
ATOM 1536 C C . ASN A 1 196 ? -8.941 -6.241 -3.228 1.00 89.50 196 ASN A C 1
ATOM 1538 O O . ASN A 1 196 ? -9.591 -7.256 -3.470 1.00 89.50 196 ASN A O 1
ATOM 1542 N N . VAL A 1 197 ? -8.817 -5.234 -4.094 1.00 86.44 197 VAL A N 1
ATOM 1543 C CA 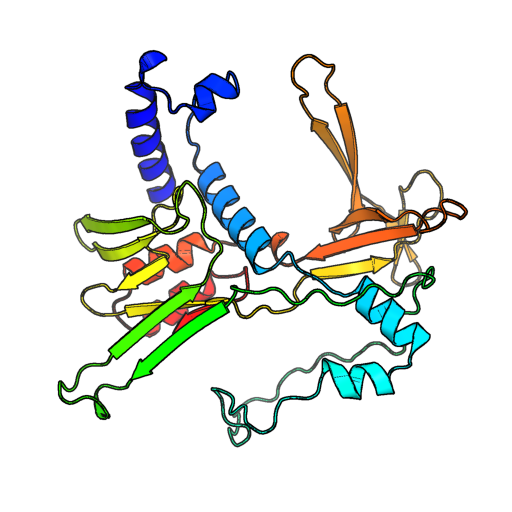. VAL A 1 197 ? -9.419 -5.287 -5.438 1.00 86.44 197 VAL A CA 1
ATOM 1544 C C . VAL A 1 197 ? -8.638 -6.243 -6.338 1.00 86.44 197 VAL A C 1
ATOM 1546 O O . VAL A 1 197 ? -9.206 -6.860 -7.233 1.00 86.44 197 VAL A O 1
ATOM 1549 N N . GLY A 1 198 ? -7.329 -6.382 -6.094 1.00 81.38 198 GLY A N 1
ATOM 1550 C CA . GLY A 1 198 ? -6.443 -7.119 -6.994 1.00 81.38 198 GLY A CA 1
ATOM 1551 C C . GLY A 1 198 ? -6.286 -6.434 -8.354 1.00 81.38 198 GLY A C 1
ATOM 1552 O O . GLY A 1 198 ? -5.984 -7.114 -9.330 1.00 81.38 198 GLY A O 1
ATOM 1553 N N . SER A 1 199 ? -6.523 -5.117 -8.418 1.00 84.38 199 SER A N 1
ATOM 1554 C CA . SER A 1 199 ? -6.353 -4.326 -9.634 1.00 84.38 199 SER A CA 1
ATOM 1555 C C . SER A 1 199 ? -4.927 -4.413 -10.151 1.00 84.38 199 SER A C 1
ATOM 1557 O O . SER A 1 199 ? -3.973 -4.344 -9.370 1.00 84.38 199 SER A O 1
ATOM 1559 N N . ASP A 1 200 ? -4.810 -4.474 -11.472 1.00 87.06 200 ASP A N 1
ATOM 1560 C CA . ASP A 1 200 ? -3.554 -4.222 -12.151 1.00 87.06 200 ASP A CA 1
ATOM 1561 C C . ASP A 1 200 ? -3.248 -2.720 -12.108 1.00 87.06 200 ASP A C 1
ATOM 1563 O O . ASP A 1 200 ? -4.043 -1.894 -12.556 1.00 87.06 200 ASP A O 1
ATOM 1567 N N . VAL A 1 201 ? -2.154 -2.367 -11.443 1.00 90.50 201 VAL A N 1
ATOM 1568 C CA . VAL A 1 201 ? -1.730 -0.979 -11.174 1.00 90.50 201 VAL A CA 1
ATOM 1569 C C . VAL A 1 201 ? -0.212 -0.837 -11.294 1.00 90.50 201 VAL A C 1
ATOM 1571 O O . VAL A 1 201 ? 0.389 0.077 -10.712 1.00 90.50 201 VAL A O 1
ATOM 1574 N N . MET A 1 202 ? 0.410 -1.800 -11.971 1.00 91.06 202 MET A N 1
ATOM 1575 C CA . MET A 1 202 ? 1.838 -1.925 -12.181 1.00 91.06 202 MET A CA 1
ATOM 1576 C C . MET A 1 202 ? 2.069 -2.209 -13.660 1.00 91.06 202 MET A C 1
ATOM 1578 O O . MET A 1 202 ? 1.666 -3.259 -14.124 1.00 91.06 202 MET A O 1
ATOM 1582 N N . ASP A 1 203 ? 2.775 -1.317 -14.346 1.00 90.00 203 ASP A N 1
ATOM 1583 C CA . ASP A 1 203 ? 3.061 -1.433 -15.770 1.00 90.00 203 ASP A CA 1
ATOM 1584 C C . ASP A 1 203 ? 4.571 -1.455 -16.026 1.00 90.00 203 ASP A C 1
ATOM 1586 O O . ASP A 1 203 ? 5.345 -0.691 -15.427 1.00 90.00 203 ASP A O 1
ATOM 1590 N N . TRP A 1 204 ? 4.990 -2.277 -16.986 1.00 89.00 204 TRP A N 1
ATOM 1591 C CA . TRP A 1 204 ? 6.366 -2.325 -17.478 1.00 89.00 204 TRP A CA 1
ATOM 1592 C C . TRP A 1 204 ? 6.499 -1.718 -18.878 1.00 89.00 204 TRP A C 1
ATOM 1594 O O . TRP A 1 204 ? 5.824 -2.133 -19.816 1.00 89.00 204 TRP A O 1
ATOM 1604 N N . TYR A 1 205 ? 7.430 -0.774 -19.033 1.00 89.75 205 TYR A N 1
ATOM 1605 C CA . TYR A 1 205 ? 7.711 -0.090 -20.300 1.00 89.75 205 TYR A CA 1
ATOM 1606 C C . TYR A 1 205 ? 9.089 -0.473 -20.825 1.00 89.75 205 TYR A C 1
ATOM 1608 O O . TYR A 1 205 ? 10.078 -0.250 -20.130 1.00 89.75 205 TYR A O 1
ATOM 1616 N N . GLU A 1 206 ? 9.184 -0.988 -22.052 1.00 89.62 206 GLU A N 1
ATOM 1617 C CA . GLU A 1 206 ? 10.482 -1.240 -22.684 1.00 89.62 206 GLU A CA 1
ATOM 1618 C C . GLU A 1 206 ? 11.208 0.075 -23.005 1.00 89.62 206 GLU A C 1
ATOM 1620 O O . GLU A 1 206 ? 10.667 0.986 -23.632 1.00 89.62 206 GLU A O 1
ATOM 1625 N N . ILE A 1 207 ? 12.451 0.180 -22.541 1.00 92.88 207 ILE A N 1
ATOM 1626 C CA . ILE A 1 207 ? 13.288 1.369 -22.625 1.00 92.88 207 ILE A CA 1
ATOM 1627 C C . ILE A 1 207 ? 14.416 1.129 -23.611 1.00 92.88 207 ILE A C 1
ATOM 1629 O O . ILE A 1 207 ? 15.267 0.260 -23.436 1.00 92.88 207 ILE A O 1
ATOM 1633 N N . LYS A 1 208 ? 14.484 2.010 -24.606 1.00 92.94 208 LYS A N 1
ATOM 1634 C CA . LYS A 1 208 ? 15.621 2.101 -25.512 1.00 92.94 208 LYS A CA 1
ATOM 1635 C C . LYS A 1 208 ? 16.546 3.226 -25.075 1.00 92.94 208 LYS A C 1
ATOM 1637 O O . LYS A 1 208 ? 16.185 4.398 -25.191 1.00 92.94 208 LYS A O 1
ATOM 1642 N N . PHE A 1 209 ? 17.747 2.884 -24.623 1.00 95.25 209 PHE A N 1
ATOM 1643 C CA . PHE A 1 209 ? 18.801 3.865 -24.371 1.00 95.25 209 PHE A CA 1
ATOM 1644 C C . PHE A 1 209 ? 19.479 4.317 -25.668 1.00 95.25 209 PHE A C 1
ATOM 1646 O O . PHE A 1 209 ? 19.477 3.602 -26.672 1.00 95.25 209 PHE A O 1
ATOM 1653 N N . ARG A 1 210 ? 20.042 5.531 -25.656 1.00 96.00 210 ARG A N 1
ATOM 1654 C CA . ARG A 1 210 ? 20.817 6.064 -26.791 1.00 96.00 210 ARG A CA 1
ATOM 1655 C C . ARG A 1 210 ? 22.095 5.262 -27.019 1.00 96.00 210 ARG A C 1
ATOM 1657 O O . ARG A 1 210 ? 22.468 5.025 -28.164 1.00 96.00 210 ARG A O 1
ATOM 1664 N N . ASP A 1 211 ? 22.745 4.885 -25.925 1.00 94.38 211 ASP A N 1
ATOM 1665 C CA . ASP A 1 211 ? 24.015 4.172 -25.876 1.00 94.38 211 ASP A CA 1
ATOM 1666 C C . ASP A 1 211 ? 24.219 3.528 -24.488 1.00 94.38 211 ASP A C 1
ATOM 1668 O O . ASP A 1 211 ? 23.376 3.641 -23.591 1.00 94.38 211 ASP A O 1
ATOM 1672 N N . GLU A 1 212 ? 25.358 2.859 -24.303 1.00 91.12 212 GLU A N 1
ATOM 1673 C CA . GLU A 1 212 ? 25.724 2.138 -23.075 1.00 91.12 212 GLU A CA 1
ATOM 1674 C C . GLU A 1 212 ? 25.846 3.030 -21.828 1.00 91.12 212 GLU A C 1
ATOM 1676 O O . GLU A 1 212 ? 25.823 2.514 -20.709 1.00 91.12 212 GLU A O 1
ATOM 1681 N N . THR A 1 213 ? 25.953 4.358 -21.981 1.00 94.06 213 THR A N 1
ATOM 1682 C CA . THR A 1 213 ? 26.029 5.280 -20.835 1.00 94.06 213 THR A CA 1
ATOM 1683 C C . THR A 1 213 ? 24.696 5.404 -20.103 1.00 94.06 213 THR A C 1
ATOM 1685 O O . THR A 1 213 ? 24.669 5.872 -18.962 1.00 94.06 213 THR A O 1
ATOM 1688 N N . LYS A 1 214 ? 23.596 5.002 -20.761 1.00 95.38 214 LYS A N 1
ATOM 1689 C CA . LYS A 1 214 ? 22.221 5.055 -20.249 1.00 95.38 214 LYS A CA 1
ATOM 1690 C C . LYS A 1 214 ? 21.813 6.444 -19.746 1.00 95.38 214 LYS A C 1
ATOM 1692 O O . LYS A 1 214 ? 20.959 6.547 -18.878 1.00 95.38 214 LYS A O 1
ATOM 1697 N N . GLN A 1 215 ? 22.423 7.510 -20.273 1.00 97.25 215 GLN A N 1
ATOM 1698 C CA . GLN A 1 215 ? 22.138 8.896 -19.874 1.00 97.25 215 GLN A CA 1
ATOM 1699 C C . GLN A 1 215 ? 20.867 9.451 -20.523 1.00 97.25 215 GLN A C 1
ATOM 1701 O O . GLN A 1 215 ? 20.258 10.384 -20.000 1.00 97.25 215 GLN A O 1
ATOM 1706 N N . GLU A 1 216 ? 20.459 8.887 -21.660 1.00 98.12 216 GLU A N 1
ATOM 1707 C CA . GLU A 1 216 ? 19.287 9.305 -22.423 1.00 98.12 216 GLU A CA 1
ATOM 1708 C C . GLU A 1 216 ? 18.516 8.086 -22.939 1.00 98.12 216 GLU A C 1
ATOM 1710 O O . GLU A 1 216 ? 19.116 7.089 -23.347 1.00 98.12 216 GLU A O 1
ATOM 1715 N N . TYR A 1 217 ? 17.188 8.189 -22.975 1.00 97.75 217 TYR A N 1
ATOM 1716 C CA . TYR A 1 217 ? 16.281 7.167 -23.499 1.00 97.75 217 TYR A CA 1
ATOM 1717 C C . TYR A 1 217 ? 15.316 7.751 -24.533 1.00 97.75 217 TYR A C 1
ATOM 1719 O O . TYR A 1 217 ? 15.041 8.953 -24.544 1.00 97.75 217 TYR A O 1
ATOM 1727 N N . TRP A 1 218 ? 14.832 6.906 -25.437 1.00 96.62 218 TRP A N 1
ATOM 1728 C CA . TRP A 1 218 ? 13.907 7.297 -26.495 1.00 96.62 218 TRP A CA 1
ATOM 1729 C C . TRP A 1 218 ? 12.474 7.387 -25.965 1.00 96.62 218 TRP A C 1
ATOM 1731 O O . TRP A 1 218 ? 11.949 6.408 -25.442 1.00 96.62 218 TRP A O 1
ATOM 1741 N N . HIS A 1 219 ? 11.834 8.547 -26.118 1.00 95.25 219 HIS A N 1
ATOM 1742 C CA . HIS A 1 219 ? 10.439 8.770 -25.741 1.00 95.25 219 HIS A CA 1
ATOM 1743 C C . HIS A 1 219 ? 9.832 9.936 -26.545 1.00 95.25 219 HIS A C 1
ATOM 1745 O O . HIS A 1 219 ? 10.485 10.963 -26.741 1.00 95.25 219 HIS A O 1
ATOM 1751 N N . ASP A 1 220 ? 8.591 9.796 -27.023 1.00 92.06 220 ASP A N 1
ATOM 1752 C CA . ASP A 1 220 ? 7.892 10.781 -27.873 1.00 92.06 220 ASP A CA 1
ATOM 1753 C C . ASP A 1 220 ? 8.725 11.288 -29.059 1.00 92.06 220 ASP A C 1
ATOM 1755 O O . ASP A 1 220 ? 8.848 12.487 -29.303 1.00 92.06 220 ASP A O 1
ATOM 1759 N N . SER A 1 221 ? 9.356 10.369 -29.791 1.00 94.62 221 SER A N 1
ATOM 1760 C CA . SER A 1 221 ? 10.230 10.694 -30.930 1.00 94.62 221 SER A CA 1
ATOM 1761 C C . SER A 1 221 ? 11.445 11.579 -30.594 1.00 94.62 221 SER A C 1
ATOM 1763 O O . SER A 1 221 ? 12.029 12.208 -31.479 1.00 94.62 221 SER A O 1
ATOM 1765 N N . THR A 1 222 ? 11.846 11.636 -29.320 1.00 97.44 222 THR A N 1
ATOM 1766 C CA . THR A 1 222 ? 12.990 12.424 -28.844 1.00 97.44 222 THR A CA 1
ATOM 1767 C C . THR A 1 222 ? 13.838 11.634 -27.850 1.00 97.44 222 THR A C 1
ATOM 1769 O O . THR A 1 222 ? 13.360 10.716 -27.190 1.00 97.44 222 THR A O 1
ATOM 1772 N N . TRP A 1 223 ? 15.117 11.991 -27.728 1.00 98.25 223 TRP A N 1
ATOM 1773 C CA . TRP A 1 223 ? 15.979 11.473 -26.664 1.00 98.25 223 TRP A CA 1
ATOM 1774 C C . TRP A 1 223 ? 15.804 12.348 -25.421 1.00 98.25 223 TRP A C 1
ATOM 1776 O O . TRP A 1 223 ? 16.061 13.551 -25.481 1.00 98.25 223 TRP A O 1
ATOM 1786 N N . LYS A 1 224 ? 15.333 11.760 -24.320 1.00 98.44 224 LYS A N 1
ATOM 1787 C CA . LYS A 1 224 ? 15.096 12.443 -23.041 1.00 98.44 224 LYS A CA 1
ATOM 1788 C C . LYS A 1 224 ? 16.130 11.982 -22.005 1.00 98.44 224 LYS A C 1
ATOM 1790 O O . LYS A 1 224 ? 16.516 10.815 -22.032 1.00 98.44 224 LYS A O 1
ATOM 1795 N N . PRO A 1 225 ? 16.580 12.857 -21.090 1.00 98.31 225 PRO A N 1
ATOM 1796 C CA . PRO A 1 225 ? 17.573 12.490 -20.087 1.00 98.31 225 PRO A CA 1
ATOM 1797 C C . PRO A 1 225 ? 16.997 11.519 -19.051 1.00 98.31 225 PRO A C 1
ATOM 1799 O O . PRO A 1 225 ? 15.824 11.604 -18.683 1.00 98.31 225 PRO A O 1
ATOM 1802 N N . THR A 1 226 ? 17.845 10.631 -18.550 1.00 98.50 226 THR A N 1
ATOM 1803 C CA . THR A 1 226 ? 17.593 9.832 -17.343 1.00 98.50 226 THR A CA 1
ATOM 1804 C C . THR A 1 226 ? 18.085 10.553 -16.093 1.00 98.50 226 THR A C 1
ATOM 1806 O O . THR A 1 226 ? 18.894 11.480 -16.179 1.00 98.50 226 THR A O 1
ATOM 1809 N N . THR A 1 227 ? 17.664 10.090 -14.920 1.00 98.06 227 THR A N 1
ATOM 1810 C CA . THR A 1 227 ? 18.336 10.409 -13.654 1.00 98.06 227 THR A CA 1
ATOM 1811 C C . THR A 1 227 ? 18.930 9.143 -13.044 1.00 98.06 227 THR A C 1
ATOM 1813 O O . THR A 1 227 ? 18.463 8.039 -13.306 1.00 98.06 227 THR A O 1
ATOM 1816 N N . GLN A 1 228 ? 19.994 9.285 -12.256 1.00 96.19 228 GLN A N 1
ATOM 1817 C CA . GLN A 1 228 ? 20.680 8.160 -11.618 1.00 96.19 228 GLN A CA 1
ATOM 1818 C C . GLN A 1 228 ? 20.718 8.371 -10.110 1.00 96.19 228 GLN A C 1
ATOM 1820 O O . GLN A 1 228 ? 20.952 9.487 -9.638 1.00 96.19 228 GLN A O 1
ATOM 1825 N N . ARG A 1 229 ? 20.498 7.296 -9.357 1.00 96.62 229 ARG A N 1
ATOM 1826 C CA . ARG A 1 229 ? 20.590 7.274 -7.901 1.00 96.62 229 ARG A CA 1
ATOM 1827 C C . ARG A 1 229 ? 21.519 6.144 -7.484 1.00 96.62 229 ARG A C 1
ATOM 1829 O O . ARG A 1 229 ? 21.257 4.991 -7.804 1.00 96.62 229 ARG A O 1
ATOM 1836 N N . VAL A 1 230 ? 22.594 6.489 -6.783 1.00 96.75 230 VAL A N 1
ATOM 1837 C CA . VAL A 1 230 ? 23.506 5.496 -6.208 1.00 96.75 230 VAL A CA 1
ATOM 1838 C C . VAL A 1 230 ? 22.938 5.040 -4.868 1.00 96.75 230 VAL A C 1
ATOM 1840 O O . VAL A 1 230 ? 22.697 5.862 -3.986 1.00 96.75 230 VAL A O 1
ATOM 1843 N N . GLU A 1 231 ? 22.710 3.741 -4.743 1.00 96.75 231 GLU A N 1
ATOM 1844 C CA . GLU A 1 231 ? 22.301 3.053 -3.527 1.00 96.75 231 GLU A CA 1
ATOM 1845 C C . GLU A 1 231 ? 23.517 2.469 -2.819 1.00 96.75 231 GLU A C 1
ATOM 1847 O O . GLU A 1 231 ? 24.361 1.815 -3.434 1.00 96.75 231 GLU A O 1
ATOM 1852 N N . GLU A 1 232 ? 23.579 2.667 -1.505 1.00 97.56 232 GLU A N 1
ATOM 1853 C CA . GLU A 1 232 ? 24.582 2.044 -0.646 1.00 97.56 232 GLU A CA 1
ATOM 1854 C C . GLU A 1 232 ? 23.964 0.856 0.096 1.00 97.56 232 GLU A C 1
ATOM 1856 O O . GLU A 1 232 ? 23.173 1.021 1.029 1.00 97.56 232 GLU A O 1
ATOM 1861 N N . ILE A 1 233 ? 24.355 -0.358 -0.285 1.00 96.81 233 ILE A N 1
ATOM 1862 C CA . ILE A 1 233 ? 23.866 -1.597 0.316 1.00 96.81 233 ILE A CA 1
ATOM 1863 C C . ILE A 1 233 ? 24.931 -2.124 1.274 1.00 96.81 233 ILE A C 1
ATOM 1865 O O . ILE A 1 233 ? 25.973 -2.648 0.877 1.00 96.81 233 ILE A O 1
ATOM 1869 N N . LYS A 1 234 ? 24.671 -1.980 2.574 1.00 94.94 234 LYS A N 1
ATOM 1870 C CA . LYS A 1 234 ? 25.559 -2.489 3.625 1.00 94.94 234 LYS A CA 1
ATOM 1871 C C . LYS A 1 234 ? 25.369 -3.996 3.778 1.00 94.94 234 LYS A C 1
ATOM 1873 O O . LYS A 1 234 ? 24.297 -4.441 4.183 1.00 94.94 234 LYS A O 1
ATOM 1878 N N . VAL A 1 235 ? 26.420 -4.767 3.505 1.00 94.81 235 VAL A N 1
ATOM 1879 C CA . VAL A 1 235 ? 26.416 -6.232 3.608 1.00 94.81 235 VAL A CA 1
ATOM 1880 C C . VAL A 1 235 ? 27.165 -6.664 4.871 1.00 94.81 235 VAL A C 1
ATOM 1882 O O . VAL A 1 235 ? 28.249 -6.168 5.179 1.00 94.81 235 VAL A O 1
ATOM 1885 N N . ARG A 1 236 ? 26.575 -7.570 5.661 1.00 89.94 236 ARG A N 1
ATOM 1886 C CA . ARG A 1 236 ? 27.179 -8.025 6.923 1.00 89.94 236 ARG A CA 1
ATOM 1887 C C . ARG A 1 236 ? 28.492 -8.757 6.643 1.00 89.94 236 ARG A C 1
ATOM 1889 O O . ARG A 1 236 ? 28.484 -9.819 6.037 1.00 89.94 236 ARG A O 1
ATOM 1896 N N . GLY A 1 237 ? 29.589 -8.233 7.188 1.00 93.44 237 GLY A N 1
ATOM 1897 C CA . GLY A 1 237 ? 30.914 -8.852 7.086 1.00 93.44 237 GLY A CA 1
ATOM 1898 C C . GLY A 1 237 ? 31.618 -8.632 5.745 1.00 93.44 237 GLY A C 1
ATOM 1899 O O . GLY A 1 237 ? 32.712 -9.160 5.563 1.00 93.44 237 GLY A O 1
ATOM 1900 N N . GLU A 1 238 ? 31.030 -7.845 4.845 1.00 96.94 238 GLU A N 1
ATOM 1901 C CA . GLU A 1 238 ? 31.568 -7.555 3.517 1.00 96.94 238 GLU A CA 1
ATOM 1902 C C . GLU A 1 238 ? 31.661 -6.041 3.281 1.00 96.94 238 GLU A C 1
ATOM 1904 O O . GLU A 1 238 ? 31.235 -5.228 4.108 1.00 96.94 238 GLU A O 1
ATOM 1909 N N . GLU A 1 239 ? 32.268 -5.657 2.161 1.00 97.12 239 GLU A N 1
ATOM 1910 C CA . GLU A 1 239 ? 32.304 -4.261 1.735 1.00 97.12 239 GLU A CA 1
ATOM 1911 C C . GLU A 1 239 ? 30.906 -3.785 1.317 1.00 97.12 239 GLU A C 1
ATOM 1913 O O . GLU A 1 239 ? 30.073 -4.558 0.842 1.00 97.12 239 GLU A O 1
ATOM 1918 N N . THR A 1 240 ? 30.641 -2.490 1.502 1.00 97.75 240 THR A N 1
ATOM 1919 C CA . THR A 1 240 ? 29.409 -1.867 1.007 1.00 97.75 240 THR A CA 1
ATOM 1920 C C . THR A 1 240 ? 29.327 -2.035 -0.507 1.00 97.75 240 THR A C 1
ATOM 1922 O O . THR A 1 240 ? 30.233 -1.618 -1.229 1.00 97.75 240 THR A O 1
ATOM 1925 N N . VAL A 1 241 ? 28.215 -2.586 -0.983 1.00 97.56 241 VAL A N 1
ATOM 1926 C CA . VAL A 1 241 ? 27.916 -2.674 -2.411 1.00 97.56 241 VAL A CA 1
ATOM 1927 C C . VAL A 1 241 ? 27.290 -1.356 -2.847 1.00 97.56 241 VAL A C 1
ATOM 1929 O O . VAL A 1 241 ? 26.325 -0.891 -2.239 1.00 97.56 241 VAL A O 1
ATOM 1932 N N . LEU A 1 242 ? 27.852 -0.751 -3.891 1.00 97.25 242 LEU A N 1
ATOM 1933 C CA . LEU A 1 242 ? 27.259 0.403 -4.557 1.00 97.25 242 LEU A CA 1
ATOM 1934 C C . LEU A 1 242 ? 26.496 -0.084 -5.782 1.00 97.25 242 LEU A C 1
ATOM 1936 O O . LEU A 1 242 ? 27.091 -0.703 -6.663 1.00 97.25 242 LEU A O 1
ATOM 1940 N N . ASP A 1 243 ? 25.204 0.217 -5.838 1.00 94.12 243 ASP A N 1
ATOM 1941 C CA . ASP A 1 243 ? 24.356 -0.068 -6.995 1.00 94.12 243 ASP A CA 1
ATOM 1942 C C . ASP A 1 243 ? 23.802 1.237 -7.573 1.00 94.12 243 ASP A C 1
ATOM 1944 O O . ASP A 1 243 ? 23.585 2.200 -6.845 1.00 94.12 243 ASP A O 1
ATOM 1948 N N . THR A 1 244 ? 23.610 1.315 -8.887 1.00 94.12 244 THR A N 1
ATOM 1949 C CA . THR A 1 244 ? 23.077 2.519 -9.542 1.00 94.12 244 THR A CA 1
ATOM 1950 C C . THR A 1 244 ? 21.711 2.238 -10.131 1.00 94.12 244 THR A C 1
ATOM 1952 O O . THR A 1 244 ? 21.584 1.564 -11.150 1.00 94.12 244 THR A O 1
ATOM 1955 N N . VAL A 1 245 ? 20.687 2.844 -9.539 1.00 96.06 245 VAL A N 1
ATOM 1956 C CA . VAL A 1 245 ? 19.322 2.792 -10.056 1.00 96.06 245 VAL A CA 1
ATOM 1957 C C . VAL A 1 245 ? 19.121 3.929 -11.051 1.00 96.06 245 VAL A C 1
ATOM 1959 O O . VAL A 1 245 ? 19.268 5.109 -10.717 1.00 96.06 245 VAL A O 1
ATOM 1962 N N . ILE A 1 246 ? 18.769 3.575 -12.284 1.00 97.50 246 ILE A N 1
ATOM 1963 C CA . ILE A 1 246 ? 18.445 4.527 -13.350 1.00 97.50 246 ILE A CA 1
ATOM 1964 C C . ILE A 1 246 ? 16.943 4.788 -13.333 1.00 97.50 246 ILE A C 1
ATOM 1966 O O . ILE A 1 246 ? 16.149 3.865 -13.184 1.00 97.50 246 ILE A O 1
ATOM 1970 N N . TYR A 1 247 ? 16.550 6.040 -13.523 1.00 97.75 247 TYR A N 1
ATOM 1971 C CA . TYR A 1 247 ? 15.164 6.478 -13.566 1.00 97.75 247 TYR A CA 1
ATOM 1972 C C . TYR A 1 247 ? 14.847 7.148 -14.902 1.00 97.75 247 TYR A C 1
ATOM 1974 O O . TYR A 1 247 ? 15.597 7.989 -15.409 1.00 97.75 247 TYR A O 1
ATOM 1982 N N . THR A 1 248 ? 13.685 6.797 -15.443 1.00 97.75 248 THR A N 1
ATOM 1983 C CA . THR A 1 248 ? 13.006 7.530 -16.518 1.00 97.75 248 THR A CA 1
ATOM 1984 C C . THR A 1 248 ? 11.790 8.258 -15.943 1.00 97.75 248 THR A C 1
ATOM 1986 O O . THR A 1 248 ? 11.547 8.224 -14.736 1.00 97.75 248 THR A O 1
ATOM 1989 N N . HIS A 1 249 ? 10.986 8.897 -16.795 1.00 95.50 249 HIS A N 1
ATOM 1990 C CA . HIS A 1 249 ? 9.717 9.474 -16.346 1.00 95.50 249 HIS A CA 1
ATOM 1991 C C . HIS A 1 249 ? 8.673 8.411 -15.940 1.00 95.50 249 HIS A C 1
ATOM 1993 O O . HIS A 1 249 ? 7.772 8.732 -15.171 1.00 95.50 249 HIS A O 1
ATOM 1999 N N . HIS A 1 250 ? 8.794 7.163 -16.417 1.00 95.38 250 HIS A N 1
ATOM 2000 C CA . HIS A 1 250 ? 7.913 6.062 -16.010 1.00 95.38 250 HIS A CA 1
ATOM 2001 C C . HIS A 1 250 ? 8.260 5.549 -14.604 1.00 95.38 250 HIS A C 1
ATOM 2003 O O . HIS A 1 250 ? 7.363 5.245 -13.818 1.00 95.38 250 HIS A O 1
ATOM 2009 N N . GLY A 1 251 ? 9.555 5.495 -14.272 1.00 96.44 251 GLY A N 1
ATOM 2010 C CA . GLY A 1 251 ? 10.053 5.027 -12.979 1.00 96.44 251 GLY A CA 1
ATOM 2011 C C . GLY A 1 251 ? 11.441 4.379 -13.060 1.00 96.44 251 GLY A C 1
ATOM 2012 O O . GLY A 1 251 ? 12.182 4.658 -14.014 1.00 96.44 251 GLY A O 1
ATOM 2013 N N . PRO A 1 252 ? 11.826 3.564 -12.053 1.00 96.44 252 PRO A N 1
ATOM 2014 C CA . PRO A 1 252 ? 13.122 2.895 -12.021 1.00 96.44 252 PRO A CA 1
ATOM 2015 C C . PRO A 1 252 ? 13.231 1.861 -13.143 1.00 96.44 252 PRO A C 1
ATOM 2017 O O . PRO A 1 252 ? 12.260 1.176 -13.462 1.00 96.44 252 PRO A O 1
ATOM 2020 N N . VAL A 1 253 ? 14.420 1.754 -13.726 1.00 95.44 253 VAL A N 1
ATOM 2021 C CA . VAL A 1 253 ? 14.740 0.834 -14.818 1.00 95.44 253 VAL A CA 1
ATOM 2022 C C . VAL A 1 253 ? 15.450 -0.394 -14.271 1.00 95.44 253 VAL A C 1
ATOM 2024 O O . VAL A 1 253 ? 16.388 -0.271 -13.485 1.00 95.44 253 VAL A O 1
ATOM 2027 N N . PHE A 1 254 ? 15.033 -1.568 -14.732 1.00 89.19 254 PHE A N 1
ATOM 2028 C CA . PHE A 1 254 ? 15.683 -2.842 -14.458 1.00 89.19 254 PHE A CA 1
ATOM 2029 C C . PHE A 1 254 ? 16.120 -3.514 -15.765 1.00 89.19 254 PHE A C 1
ATOM 2031 O O . PHE A 1 254 ? 15.467 -3.367 -16.801 1.00 89.19 254 PHE A O 1
ATOM 2038 N N . GLU A 1 255 ? 17.238 -4.236 -15.718 1.00 85.94 255 GLU A N 1
ATOM 2039 C CA . GLU A 1 255 ? 17.741 -5.021 -16.846 1.00 85.94 255 GLU A CA 1
ATOM 2040 C C . GLU A 1 255 ? 17.057 -6.388 -16.889 1.00 85.94 255 GLU A C 1
ATOM 2042 O O . GLU A 1 255 ? 17.197 -7.201 -15.977 1.00 85.94 255 GLU A O 1
ATOM 2047 N N . VAL A 1 256 ? 16.332 -6.658 -17.967 1.00 74.94 256 VAL A N 1
ATOM 2048 C CA . VAL A 1 256 ? 15.757 -7.966 -18.263 1.00 74.94 256 VAL A CA 1
ATOM 2049 C C . VAL A 1 256 ? 16.716 -8.697 -19.199 1.00 74.94 256 VAL A C 1
ATOM 2051 O O . VAL A 1 256 ? 16.892 -8.327 -20.360 1.00 74.94 256 VAL A O 1
ATOM 2054 N N . GLY A 1 257 ? 17.369 -9.735 -18.680 1.00 60.75 257 GLY A N 1
ATOM 2055 C CA . GLY A 1 257 ? 18.240 -10.585 -19.488 1.00 60.75 257 G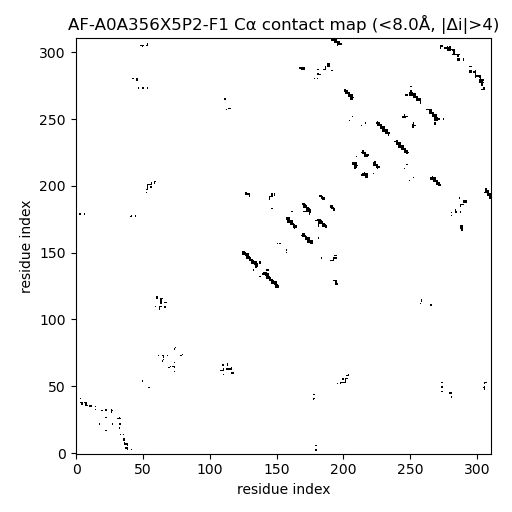LY A CA 1
ATOM 2056 C C . GLY A 1 257 ? 17.441 -11.462 -20.465 1.00 60.75 257 GLY A C 1
ATOM 2057 O O . GLY A 1 257 ? 16.313 -11.854 -20.149 1.00 60.75 257 GLY A O 1
ATOM 2058 N N . PRO A 1 258 ? 18.007 -11.823 -21.633 1.00 55.38 258 PRO A N 1
ATOM 2059 C CA . PRO A 1 258 ? 17.402 -12.821 -22.509 1.00 55.38 258 PRO A CA 1
ATOM 2060 C C . PRO A 1 258 ? 17.309 -14.173 -21.784 1.00 55.38 258 PRO A C 1
ATOM 2062 O O . PRO A 1 258 ? 18.243 -14.574 -21.087 1.00 55.38 258 PRO A O 1
ATOM 2065 N N . ALA A 1 259 ? 16.209 -14.910 -21.977 1.00 49.09 259 ALA A N 1
ATOM 2066 C CA . ALA A 1 259 ? 15.977 -16.211 -21.331 1.00 49.09 259 ALA A CA 1
ATOM 2067 C C . ALA A 1 259 ? 17.087 -17.246 -21.616 1.00 49.09 259 ALA A C 1
ATOM 2069 O O . ALA A 1 259 ? 17.302 -18.170 -20.832 1.00 49.09 259 ALA A O 1
ATOM 2070 N N . THR A 1 260 ? 17.799 -17.078 -22.731 1.00 49.44 260 THR A N 1
ATOM 2071 C CA . THR A 1 260 ? 18.888 -17.940 -23.208 1.00 49.44 260 THR A CA 1
ATOM 2072 C C . THR A 1 260 ? 20.286 -17.437 -22.829 1.00 49.44 260 THR A C 1
ATOM 2074 O O . THR A 1 260 ? 21.257 -18.167 -23.013 1.00 49.44 260 THR A O 1
ATOM 2077 N N . GLY A 1 261 ? 20.414 -16.214 -22.297 1.00 54.34 261 GLY A N 1
ATOM 2078 C CA . GLY A 1 261 ? 21.704 -15.576 -22.006 1.00 54.34 261 GLY A CA 1
ATOM 2079 C C . GLY A 1 261 ? 22.467 -15.054 -23.235 1.00 54.34 261 GLY A C 1
ATOM 2080 O O . GLY A 1 261 ? 23.545 -14.487 -23.072 1.00 54.34 261 GLY A O 1
ATOM 2081 N N . GLU A 1 262 ? 21.921 -15.207 -24.445 1.00 53.25 262 GLU A N 1
ATOM 2082 C CA . GLU A 1 262 ? 22.482 -14.679 -25.694 1.00 53.25 262 GLU A CA 1
ATOM 2083 C C . GLU A 1 262 ? 21.566 -13.571 -26.249 1.00 53.25 262 GLU A C 1
ATOM 2085 O O . GLU A 1 262 ? 20.396 -13.817 -26.531 1.00 53.25 262 GLU A O 1
ATOM 2090 N N . GLY A 1 263 ? 22.076 -12.340 -26.389 1.00 62.94 263 GLY A N 1
ATOM 2091 C CA . GLY A 1 263 ? 21.321 -11.194 -26.921 1.00 62.94 263 GLY A CA 1
ATOM 2092 C C . GLY A 1 263 ? 21.765 -9.844 -26.349 1.00 62.94 263 GLY A C 1
ATOM 2093 O O . GLY A 1 263 ? 22.539 -9.796 -25.393 1.00 62.94 263 GLY A O 1
ATOM 2094 N N . GLU A 1 264 ? 21.286 -8.745 -26.939 1.00 67.31 264 GLU A N 1
ATOM 2095 C CA . GLU A 1 264 ? 21.405 -7.417 -26.320 1.00 67.31 264 GLU A CA 1
ATOM 2096 C C . GLU A 1 264 ? 20.502 -7.346 -25.073 1.00 67.31 264 GLU A C 1
ATOM 2098 O O . GLU A 1 264 ? 19.402 -7.907 -25.089 1.00 67.31 264 GLU A O 1
ATOM 2103 N N . PRO A 1 265 ? 20.942 -6.688 -23.985 1.00 74.88 265 PRO A N 1
ATOM 2104 C CA . PRO A 1 265 ? 20.123 -6.537 -22.789 1.00 74.88 265 PRO A CA 1
ATOM 2105 C C . PRO A 1 265 ? 18.871 -5.710 -23.095 1.00 74.88 265 PRO A C 1
ATOM 2107 O O . PRO A 1 265 ? 18.947 -4.654 -23.729 1.00 74.88 265 PRO A O 1
ATOM 2110 N N . VAL A 1 266 ? 17.723 -6.174 -22.602 1.00 84.56 266 VAL A N 1
ATOM 2111 C CA . VAL A 1 266 ? 16.462 -5.432 -22.661 1.00 84.56 266 VAL A CA 1
ATOM 2112 C C . VAL A 1 266 ? 16.289 -4.690 -21.341 1.00 84.56 266 VAL A C 1
ATOM 2114 O O . VAL A 1 266 ? 16.638 -5.194 -20.278 1.00 84.56 266 VAL A O 1
ATOM 2117 N N . TYR A 1 267 ? 15.758 -3.475 -21.384 1.00 90.12 267 TYR A N 1
ATOM 2118 C CA . TYR A 1 267 ? 15.567 -2.651 -20.194 1.00 90.12 267 TYR A CA 1
ATOM 2119 C C . TYR A 1 267 ? 14.099 -2.320 -20.033 1.00 90.12 267 TYR A C 1
ATOM 2121 O O . TYR A 1 267 ? 13.495 -1.820 -20.974 1.00 90.12 267 TYR A O 1
ATOM 2129 N N . HIS A 1 268 ? 13.528 -2.546 -18.852 1.00 91.69 268 HIS A N 1
ATOM 2130 C CA . HIS A 1 268 ? 12.148 -2.161 -18.563 1.00 91.69 268 HIS A CA 1
ATOM 2131 C C . HIS A 1 268 ? 12.092 -1.125 -17.439 1.00 91.69 268 HIS A C 1
ATOM 2133 O O . HIS A 1 268 ? 12.731 -1.298 -16.402 1.00 91.69 268 HIS A O 1
ATOM 2139 N N . ALA A 1 269 ? 11.313 -0.060 -17.623 1.00 94.81 269 ALA A N 1
ATOM 2140 C CA . ALA A 1 269 ? 10.962 0.874 -16.561 1.00 94.81 269 ALA A CA 1
ATOM 2141 C C . ALA A 1 269 ? 9.658 0.455 -15.883 1.00 94.81 269 ALA A C 1
ATOM 2143 O O . ALA A 1 269 ? 8.675 0.155 -16.559 1.00 94.81 269 ALA A O 1
ATOM 2144 N N . LEU A 1 270 ? 9.648 0.494 -14.552 1.00 94.12 270 LEU A N 1
ATOM 2145 C CA . LEU A 1 270 ? 8.483 0.177 -13.736 1.00 94.12 270 LEU A CA 1
ATOM 2146 C C . LEU A 1 270 ? 7.660 1.431 -13.435 1.00 94.12 270 LEU A C 1
ATOM 2148 O O . LEU A 1 270 ? 8.086 2.279 -12.645 1.00 94.12 270 LEU A O 1
ATOM 2152 N N . ARG A 1 271 ? 6.444 1.508 -13.971 1.00 94.12 271 ARG A N 1
ATOM 2153 C CA . ARG A 1 271 ? 5.423 2.447 -13.499 1.00 94.12 271 ARG A CA 1
ATOM 2154 C C . ARG A 1 271 ? 4.537 1.716 -12.506 1.00 94.12 271 ARG A C 1
ATOM 2156 O O . ARG A 1 271 ? 3.982 0.675 -12.814 1.00 94.12 271 ARG A O 1
ATOM 2163 N N . TRP A 1 272 ? 4.408 2.233 -11.294 1.00 93.81 272 TRP A N 1
ATOM 2164 C CA . TRP A 1 272 ? 3.647 1.538 -10.264 1.00 93.81 272 TRP A CA 1
ATOM 2165 C C . TRP A 1 272 ? 3.014 2.525 -9.302 1.00 93.81 272 TRP A C 1
ATOM 2167 O O . TRP A 1 272 ? 3.678 3.463 -8.859 1.00 93.81 272 TRP A O 1
ATOM 2177 N N . VAL A 1 273 ? 1.757 2.286 -8.922 1.00 92.06 273 VAL A N 1
ATOM 2178 C CA . VAL A 1 273 ? 1.030 3.150 -7.978 1.00 92.06 273 VAL A CA 1
ATOM 2179 C C . VAL A 1 273 ? 1.752 3.308 -6.632 1.00 92.06 273 VAL A C 1
ATOM 2181 O O . VAL A 1 273 ? 1.622 4.334 -5.971 1.00 92.06 273 VAL A O 1
ATOM 2184 N N . ALA A 1 274 ? 2.580 2.339 -6.216 1.00 91.88 274 ALA A N 1
ATOM 2185 C CA . ALA A 1 274 ? 3.349 2.466 -4.975 1.00 91.88 274 ALA A CA 1
ATOM 2186 C C . ALA A 1 274 ? 4.371 3.615 -5.007 1.00 91.88 274 ALA A C 1
ATOM 2188 O O . ALA A 1 274 ? 4.756 4.102 -3.938 1.00 91.88 274 ALA A O 1
ATOM 2189 N N . HIS A 1 275 ? 4.788 4.056 -6.199 1.00 91.50 275 HIS A N 1
ATOM 2190 C CA . HIS A 1 275 ? 5.678 5.202 -6.388 1.00 91.50 275 HIS A CA 1
ATOM 2191 C C . HIS A 1 275 ? 4.967 6.548 -6.191 1.00 91.50 275 HIS A C 1
ATOM 2193 O O . HIS A 1 275 ? 5.644 7.558 -6.004 1.00 91.50 275 HIS A O 1
ATOM 2199 N N . GLU A 1 276 ? 3.632 6.573 -6.183 1.00 89.88 276 GLU A N 1
ATOM 2200 C CA . GLU A 1 276 ? 2.869 7.798 -5.964 1.00 89.88 276 GLU A CA 1
ATOM 2201 C C . GLU A 1 276 ? 2.957 8.280 -4.516 1.00 89.88 276 GLU A C 1
ATOM 2203 O O . GLU A 1 276 ? 3.059 7.500 -3.556 1.00 89.88 276 GLU A O 1
ATOM 2208 N N . TYR A 1 277 ? 2.892 9.599 -4.349 1.00 89.88 277 TYR A N 1
ATOM 2209 C CA . TYR A 1 277 ? 2.724 10.195 -3.031 1.00 89.88 277 TYR A CA 1
ATOM 2210 C C . TYR A 1 277 ? 1.366 9.798 -2.467 1.00 89.88 277 TYR A C 1
ATOM 2212 O O . TYR A 1 277 ? 0.349 9.909 -3.144 1.00 89.88 277 TYR A O 1
ATOM 2220 N N . SER A 1 278 ? 1.349 9.360 -1.212 1.00 87.31 278 SER A N 1
ATOM 2221 C CA . SER A 1 278 ? 0.121 8.940 -0.552 1.00 87.31 278 SER A CA 1
ATOM 2222 C C . SER A 1 278 ? 0.091 9.386 0.902 1.00 87.31 278 SER A C 1
ATOM 2224 O O . SER A 1 278 ? 1.132 9.598 1.533 1.00 87.31 278 SER A O 1
ATOM 2226 N N . ASN A 1 279 ? -1.120 9.547 1.433 1.00 91.31 279 ASN A N 1
ATOM 2227 C CA . ASN A 1 279 ? -1.354 9.805 2.848 1.00 91.31 279 ASN A CA 1
ATOM 2228 C C . ASN A 1 279 ? -2.377 8.807 3.397 1.00 91.31 279 ASN A C 1
ATOM 2230 O O . ASN A 1 279 ? -3.287 9.169 4.138 1.00 91.31 279 ASN A O 1
ATOM 2234 N N . ASP A 1 280 ? -2.195 7.534 3.038 1.00 92.19 280 ASP A N 1
ATOM 2235 C CA . ASP A 1 280 ? -3.143 6.452 3.327 1.00 92.19 280 ASP A CA 1
ATOM 2236 C C . ASP A 1 280 ? -3.409 6.307 4.836 1.00 92.19 280 ASP A C 1
ATOM 2238 O O . ASP A 1 280 ? -4.505 5.950 5.260 1.00 92.19 280 ASP A O 1
ATOM 2242 N N . LEU A 1 281 ? -2.427 6.647 5.684 1.00 93.31 281 LEU A N 1
ATOM 2243 C CA . LEU A 1 281 ? -2.623 6.663 7.135 1.00 93.31 281 LEU A CA 1
ATOM 2244 C C . LEU A 1 281 ? -3.688 7.674 7.568 1.00 93.31 281 LEU A C 1
ATOM 2246 O O . LEU A 1 281 ? -4.419 7.419 8.524 1.00 93.31 281 LEU A O 1
ATOM 2250 N N . LEU A 1 282 ? -3.747 8.835 6.910 1.00 94.62 282 LEU A N 1
ATOM 2251 C CA . LEU A 1 282 ? -4.725 9.865 7.230 1.00 94.62 282 LEU A CA 1
ATOM 2252 C C . LEU A 1 282 ? -6.144 9.387 6.917 1.00 94.62 282 LEU A C 1
ATOM 2254 O O . LEU A 1 282 ? -7.041 9.697 7.694 1.00 94.62 282 LEU A O 1
ATOM 2258 N N . THR A 1 283 ? -6.329 8.573 5.874 1.00 95.81 283 THR A N 1
ATOM 2259 C CA . THR A 1 283 ? -7.606 7.898 5.607 1.00 95.81 283 THR A CA 1
ATOM 2260 C C . THR A 1 283 ? -8.043 7.046 6.788 1.00 95.81 283 THR A C 1
ATOM 2262 O O . THR A 1 283 ? -9.109 7.281 7.350 1.00 95.81 283 THR A O 1
ATOM 2265 N N . PHE A 1 284 ? -7.203 6.110 7.237 1.00 95.31 284 PHE A N 1
ATOM 2266 C CA . PHE A 1 284 ? -7.574 5.227 8.348 1.00 95.31 284 PHE A CA 1
ATOM 2267 C C . PHE A 1 284 ? -7.737 5.980 9.669 1.00 95.31 284 PHE A C 1
ATOM 2269 O O . PHE A 1 284 ? -8.632 5.683 10.456 1.00 95.31 284 PHE A O 1
ATOM 2276 N N . TYR A 1 285 ? -6.920 7.005 9.908 1.00 95.12 285 TYR A N 1
ATOM 2277 C CA . TYR A 1 285 ? -7.110 7.884 11.057 1.00 95.12 285 TYR A CA 1
ATOM 2278 C C . TYR A 1 285 ? -8.436 8.660 10.990 1.00 95.12 285 TYR A C 1
ATOM 2280 O O . TYR A 1 285 ? -9.075 8.848 12.025 1.00 95.12 285 TYR A O 1
ATOM 2288 N N . GLY A 1 286 ? -8.858 9.083 9.794 1.00 96.19 286 GLY A N 1
ATOM 2289 C CA . GLY A 1 286 ? -10.170 9.679 9.546 1.00 96.19 286 GLY A CA 1
ATOM 2290 C C . GLY A 1 286 ? -11.302 8.702 9.857 1.00 96.19 286 GLY A C 1
ATOM 2291 O O . GLY A 1 286 ? -12.173 9.027 10.661 1.00 96.19 286 GLY A O 1
ATOM 2292 N N . PHE A 1 287 ? -11.225 7.466 9.351 1.00 97.19 287 PHE A N 1
ATOM 2293 C CA . PHE A 1 287 ? -12.206 6.412 9.648 1.00 97.19 287 PHE A CA 1
ATOM 2294 C C . PHE A 1 287 ? -12.356 6.158 11.148 1.00 97.19 287 PHE A C 1
ATOM 2296 O O . PHE A 1 287 ? -13.463 6.045 11.660 1.00 97.19 287 PHE A O 1
ATOM 2303 N N . ASN A 1 288 ? -11.253 6.172 11.901 1.00 97.25 288 ASN A N 1
ATOM 2304 C CA . ASN A 1 288 ? -11.285 5.973 13.355 1.00 97.25 288 ASN A CA 1
ATOM 2305 C C . ASN A 1 288 ? -12.101 7.038 14.112 1.00 97.25 288 ASN A C 1
ATOM 2307 O O . ASN A 1 288 ? -12.451 6.818 15.271 1.00 97.25 288 ASN A O 1
ATOM 2311 N N . LYS A 1 289 ? -12.394 8.182 13.481 1.00 96.12 289 LYS A N 1
ATOM 2312 C CA . LYS A 1 289 ? -13.139 9.312 14.058 1.00 96.12 289 LYS A CA 1
ATOM 2313 C C . LYS A 1 289 ? -14.483 9.583 13.389 1.00 96.12 289 LYS A C 1
ATOM 2315 O O . LYS A 1 289 ? -15.219 10.447 13.863 1.00 96.12 289 LYS A O 1
ATOM 2320 N N . MET A 1 290 ? -14.780 8.851 12.326 1.00 96.56 290 MET A N 1
ATOM 2321 C CA . MET A 1 290 ? -15.931 9.043 11.459 1.00 96.56 290 MET A CA 1
ATOM 2322 C C . MET A 1 290 ? -17.244 9.002 12.242 1.00 96.56 290 MET A C 1
ATOM 2324 O O . MET A 1 290 ? -17.482 8.069 13.013 1.00 96.56 290 MET A O 1
ATOM 2328 N N . GLN A 1 291 ? -18.074 10.025 12.060 1.00 96.56 291 GLN A N 1
ATOM 2329 C CA . GLN A 1 291 ? -19.412 10.126 12.639 1.00 96.56 291 GLN A CA 1
ATOM 2330 C C . GLN A 1 291 ? -20.496 9.765 11.625 1.00 96.56 291 GLN A C 1
ATOM 2332 O O . GLN A 1 291 ? -21.549 9.260 12.011 1.00 96.56 291 GLN A O 1
ATOM 2337 N N . ASP A 1 292 ? -20.239 10.017 10.344 1.00 95.81 292 ASP A N 1
ATOM 2338 C CA . ASP A 1 292 ? -21.197 9.831 9.264 1.00 95.81 292 ASP A CA 1
ATOM 2339 C C . ASP A 1 292 ? -20.504 9.596 7.907 1.00 95.81 292 ASP A C 1
ATOM 2341 O O . ASP A 1 292 ? -19.300 9.356 7.820 1.00 95.81 292 ASP A O 1
ATOM 2345 N N . TYR A 1 293 ? -21.296 9.601 6.835 1.00 95.00 293 TYR A N 1
ATOM 2346 C CA . TYR A 1 293 ? -20.820 9.366 5.474 1.00 95.00 293 TYR A CA 1
ATOM 2347 C C . TYR A 1 293 ? -20.038 10.555 4.887 1.00 95.00 293 TYR A C 1
ATOM 2349 O O . TYR A 1 293 ? -19.181 10.353 4.031 1.00 95.00 293 TYR A O 1
ATOM 2357 N N . GLU A 1 294 ? -20.277 11.786 5.344 1.00 98.00 294 GLU A N 1
ATOM 2358 C CA . GLU A 1 294 ? -19.506 12.939 4.863 1.00 98.00 294 GLU A CA 1
ATOM 2359 C C . GLU A 1 294 ? -18.053 12.836 5.351 1.00 98.00 294 GLU A C 1
ATOM 2361 O O . GLU A 1 294 ? -17.108 13.042 4.586 1.00 98.00 294 GLU A O 1
ATOM 2366 N N . ASP A 1 295 ? -17.870 12.409 6.603 1.00 97.62 295 ASP A N 1
ATOM 2367 C CA . ASP A 1 295 ? -16.554 12.086 7.156 1.00 97.62 295 ASP A CA 1
ATOM 2368 C C . ASP A 1 295 ? -15.855 10.953 6.375 1.00 97.62 295 ASP A C 1
ATOM 2370 O O . ASP A 1 295 ? -14.634 10.998 6.189 1.00 97.62 295 ASP A O 1
ATOM 2374 N N . TYR A 1 296 ? -16.608 9.954 5.888 1.00 97.00 296 TYR A N 1
ATOM 2375 C CA . TYR A 1 296 ? -16.071 8.897 5.019 1.00 97.00 296 TYR A CA 1
ATOM 2376 C C . TYR A 1 296 ? -15.498 9.479 3.724 1.00 97.00 296 TYR A C 1
ATOM 2378 O O . TYR A 1 296 ? -14.341 9.206 3.398 1.00 97.00 296 TYR A O 1
ATOM 2386 N N . GLU A 1 297 ? -16.275 10.294 3.003 1.00 97.31 297 GLU A N 1
ATOM 2387 C CA . GLU A 1 297 ? -15.853 10.881 1.723 1.00 97.31 297 GLU A CA 1
ATOM 2388 C C . GLU A 1 297 ? -14.605 11.756 1.889 1.00 97.31 297 GLU A C 1
ATOM 2390 O O . GLU A 1 297 ? -13.667 11.684 1.089 1.00 97.31 297 GLU A O 1
ATOM 2395 N N . GLN A 1 298 ? -14.544 12.524 2.979 1.00 97.62 298 GLN A N 1
ATOM 2396 C CA . GLN A 1 298 ? -13.365 13.315 3.316 1.00 97.62 298 GLN A CA 1
ATOM 2397 C C . GLN A 1 298 ? -12.152 12.422 3.609 1.00 97.62 298 GLN A C 1
ATOM 2399 O O . GLN A 1 298 ? -11.071 12.652 3.062 1.00 97.62 298 GLN A O 1
ATOM 2404 N N . ALA A 1 299 ? -12.307 11.384 4.434 1.00 97.12 299 ALA A N 1
ATOM 2405 C CA . ALA A 1 299 ? -11.207 10.508 4.825 1.00 97.12 299 ALA A CA 1
ATOM 2406 C C . ALA A 1 299 ? -10.667 9.672 3.652 1.00 97.12 299 ALA A C 1
ATOM 2408 O O . ALA A 1 299 ? -9.448 9.590 3.457 1.00 97.12 299 ALA A O 1
ATOM 2409 N N . VAL A 1 300 ? -11.550 9.066 2.853 1.00 96.50 300 VAL A N 1
ATOM 2410 C CA . VAL A 1 300 ? -11.163 8.187 1.739 1.00 96.50 300 VAL A CA 1
ATOM 2411 C C . VAL A 1 300 ? -10.451 8.950 0.622 1.00 96.50 300 VAL A C 1
ATOM 2413 O O . VAL A 1 300 ? -9.595 8.381 -0.047 1.00 96.50 300 VAL A O 1
ATOM 2416 N N . SER A 1 301 ? -10.691 10.260 0.486 1.00 95.69 301 SER A N 1
ATOM 2417 C CA . SER A 1 301 ? -10.004 11.114 -0.497 1.00 95.69 301 SER A CA 1
ATOM 2418 C C . SER A 1 301 ? -8.477 11.190 -0.321 1.00 95.69 301 SER A C 1
ATOM 2420 O O . SER A 1 301 ? -7.760 11.573 -1.245 1.00 95.69 301 SER A O 1
ATOM 2422 N N . HIS A 1 302 ? -7.958 10.824 0.856 1.00 95.25 302 HIS A N 1
ATOM 2423 C CA . HIS A 1 302 ? -6.518 10.757 1.126 1.00 95.25 302 HIS A CA 1
ATOM 2424 C C . HIS A 1 302 ? -5.866 9.426 0.718 1.00 95.25 302 HIS A C 1
ATOM 2426 O O . HIS A 1 302 ? -4.635 9.311 0.779 1.00 95.25 302 HIS A O 1
ATOM 2432 N N . TYR A 1 303 ? -6.671 8.437 0.327 1.00 94.12 303 TYR A N 1
ATOM 2433 C CA . TYR A 1 303 ? -6.222 7.092 0.011 1.00 94.12 303 TYR A CA 1
ATOM 2434 C C . TYR A 1 303 ? -5.781 7.001 -1.444 1.00 94.12 303 TYR A C 1
ATOM 2436 O O . TYR A 1 303 ? -6.504 7.414 -2.348 1.00 94.12 303 TYR A O 1
ATOM 2444 N N . VAL A 1 304 ? -4.597 6.443 -1.675 1.00 92.69 304 VAL A N 1
ATOM 2445 C CA . VAL A 1 304 ? -4.021 6.315 -3.019 1.00 92.69 304 VAL A CA 1
ATOM 2446 C C . VAL A 1 304 ? -3.724 4.860 -3.344 1.00 92.69 304 VAL A C 1
ATOM 2448 O O . VAL A 1 304 ? -4.008 4.412 -4.453 1.00 92.69 304 VAL A O 1
ATOM 2451 N N . ALA A 1 305 ? -3.138 4.109 -2.406 1.00 91.62 305 ALA A N 1
ATOM 2452 C CA . ALA A 1 305 ? -2.689 2.753 -2.693 1.00 91.62 305 ALA A CA 1
ATOM 2453 C C . ALA A 1 305 ? -2.600 1.858 -1.449 1.00 91.62 305 ALA A C 1
ATOM 2455 O O . ALA A 1 305 ? -2.313 2.335 -0.350 1.00 91.62 305 ALA A O 1
ATOM 2456 N N . PRO A 1 306 ? -2.688 0.525 -1.617 1.00 90.69 306 PRO A N 1
ATOM 2457 C CA . PRO A 1 306 ? -3.106 -0.208 -2.824 1.00 90.69 306 PRO A CA 1
ATOM 2458 C C . PRO A 1 306 ? -4.605 -0.045 -3.105 1.00 90.69 306 PRO A C 1
ATOM 2460 O O . PRO A 1 306 ? -5.335 0.386 -2.232 1.00 90.69 306 PRO A O 1
ATOM 2463 N N . ALA A 1 307 ? -5.094 -0.435 -4.283 1.00 89.94 307 ALA A N 1
ATOM 2464 C CA . ALA A 1 307 ? -6.535 -0.435 -4.543 1.00 89.94 307 ALA A CA 1
ATOM 2465 C C . ALA A 1 307 ? -7.281 -1.326 -3.525 1.00 89.94 307 ALA A C 1
ATOM 2467 O O . ALA A 1 307 ? -6.938 -2.497 -3.338 1.00 89.94 307 ALA A O 1
ATOM 2468 N N . GLN A 1 308 ? -8.300 -0.776 -2.866 1.00 91.62 308 GLN A N 1
ATOM 2469 C CA . GLN A 1 308 ? -9.157 -1.483 -1.910 1.00 91.62 308 GLN A CA 1
ATOM 2470 C C . GLN A 1 308 ? -10.624 -1.218 -2.242 1.00 91.62 308 GLN A C 1
ATOM 2472 O O . GLN A 1 308 ? -10.976 -0.109 -2.639 1.00 91.62 308 GLN A O 1
ATOM 2477 N N . ASN A 1 309 ? -11.481 -2.212 -2.020 1.00 91.44 309 ASN A N 1
ATOM 2478 C CA . ASN A 1 309 ? -12.896 -1.940 -1.811 1.00 91.44 309 ASN A CA 1
ATOM 2479 C C . ASN A 1 309 ? -13.083 -1.559 -0.344 1.00 91.44 309 ASN A C 1
ATOM 2481 O O . ASN A 1 309 ? -12.668 -2.316 0.539 1.00 91.44 309 ASN A O 1
ATOM 2485 N N . PHE A 1 310 ? -13.742 -0.431 -0.106 1.00 93.81 310 PHE A N 1
ATOM 2486 C CA . PHE A 1 310 ? -14.224 -0.020 1.208 1.00 93.81 310 PHE A CA 1
ATOM 2487 C C . PHE A 1 310 ? -15.724 -0.300 1.293 1.00 93.81 310 PHE A C 1
ATOM 2489 O O . PHE A 1 310 ? -16.449 -0.064 0.324 1.00 93.81 310 PHE A O 1
ATOM 2496 N N . VAL A 1 311 ? -16.171 -0.835 2.427 1.00 91.75 311 VAL A N 1
ATOM 2497 C CA . VAL A 1 311 ? -17.591 -1.067 2.740 1.00 91.75 311 VAL A CA 1
ATOM 2498 C C . VAL A 1 311 ? -17.939 -0.555 4.118 1.00 91.75 311 VAL A C 1
ATOM 2500 O O . VAL A 1 311 ? -17.006 -0.511 4.952 1.00 91.75 311 VAL A O 1
#

Nearest PDB structures (foldseek):
  8brq-assembly1_B  TM=8.594E-01  e=8.945E-11  Bacillus sp. FJAT-27231
  3k3w-assembly1_B  TM=8.034E-01  e=9.854E-10  Alcaligenes faecalis
  1pnk-assembly1_B  TM=8.512E-01  e=6.874E-09  Escherichia coli
  4pem-assembly4_H  TM=8.480E-01  e=2.035E-08  Kluyvera cryocrescens
  4pel-assembly4_H  TM=8.277E-01  e=6.755E-08  Kluyvera cryocrescens

Mean predicted aligned error: 6.57 Å

Sequence (311 aa):
SGILEAYSKGVNSYISELSVGDYPVEYKILDITPEPWEPIKTAYLLKNMTRMLAGRHNDVRTSNTMQYFGEDFVEKYFTRKPELNDPIIPPSREWDFEADIPEGPDSLFVPAVSEVIDPFPHQEGIGSNNWVVSGEKTASGYPILANDPHLGLSLPSIWYETQLHAPGINVYGVGLQGSPAIIIGFNEQTAWGTTNVGSDVMDWYEIKFRDETKQEYWHDSTWKPTTQRVEEIKVRGEETVLDTVIYTHHGPVFEVGPATGEGEPVYHALRWVAHEYSNDLLTFYGFNKMQDYEDYEQAVSHYVAPAQNFV